Protein AF-A0A9J7JH78-F1 (afdb_monomer_lite)

Radius of gyration: 33.37 Å; chains: 1; bounding box: 90×104×46 Å

Foldseek 3Di:
DYDDDDDDDDDDDDDDDDDDDDDDDDDDDDPVNVVVVVVVVVVVVVVVVVVVVVVVLVVVLLQPLFDPAQLSSLVSCVVSVLADDPLLSVLSSLQGQVLQAVPSSRGQAWGDPDPPDTDGGPSVLRNVCVVCLVLLDALFEEEEEQCQSVRSQSSSLSSNPLNYAYEYEHQDVVSLVNNLSSCCVSPVCCVVSRRYHYDHDDPPPDPPVVVVVVCVLVPPDDDDDDDDDDDDDPPVVVVVVPPVPRSYYYDYDD

InterPro domains:
  IPR000682 Protein-L-isoaspartate(D-aspartate) O-methyltransferase [PTHR11579] (62-200)
  IPR029063 S-adenosyl-L-methionine-dependent methyltransferase superfamily [G3DSA:3.40.50.150] (56-210)
  IPR029063 S-adenosyl-L-methionine-dependent methyltransferase superfamily [SSF53335] (61-197)

pLDDT: mean 72.26, std 25.44, range [26.47, 98.62]

Structure (mmCIF, N/CA/C/O backbone):
data_AF-A0A9J7JH78-F1
#
_entry.id   AF-A0A9J7JH78-F1
#
loop_
_atom_site.group_PDB
_atom_site.id
_atom_site.type_symbol
_atom_site.label_atom_id
_atom_site.label_alt_id
_atom_site.label_comp_id
_atom_site.label_asym_id
_atom_site.label_entity_id
_atom_site.label_seq_id
_atom_site.pdbx_PDB_ins_code
_atom_site.Cartn_x
_atom_site.Cartn_y
_atom_site.Cartn_z
_atom_site.occupancy
_atom_site.B_iso_or_equiv
_atom_site.auth_seq_id
_atom_site.auth_comp_id
_atom_site.auth_asym_id
_atom_site.auth_atom_id
_atom_site.pdbx_PDB_model_num
ATOM 1 N N . MET A 1 1 ? 66.363 -88.250 14.813 1.00 31.06 1 MET A N 1
ATOM 2 C CA . MET A 1 1 ? 66.761 -89.410 13.980 1.00 31.06 1 MET A CA 1
ATOM 3 C C . MET A 1 1 ? 65.692 -89.586 12.901 1.00 31.06 1 MET A C 1
ATOM 5 O O . MET A 1 1 ? 64.533 -89.455 13.264 1.00 31.06 1 MET A O 1
ATOM 9 N N . PRO A 1 2 ? 66.023 -89.869 11.630 1.00 48.25 2 PRO A N 1
ATOM 10 C CA . PRO A 1 2 ? 66.745 -88.972 10.716 1.00 48.25 2 PRO A CA 1
ATOM 11 C C . PRO A 1 2 ? 66.158 -88.933 9.277 1.00 48.25 2 PRO A C 1
ATOM 13 O O . PRO A 1 2 ? 65.388 -89.800 8.889 1.00 48.25 2 PRO A O 1
ATOM 16 N N . GLY A 1 3 ? 66.666 -87.988 8.470 1.00 35.19 3 GLY A N 1
ATOM 17 C CA . GLY A 1 3 ? 66.932 -88.159 7.027 1.00 35.19 3 GLY A CA 1
ATOM 18 C C . GLY A 1 3 ? 65.815 -87.789 6.037 1.00 35.19 3 GLY A C 1
ATOM 19 O O . GLY A 1 3 ? 64.645 -87.937 6.336 1.00 35.19 3 GLY A O 1
ATOM 20 N N . ALA A 1 4 ? 66.087 -87.342 4.809 1.00 44.69 4 ALA A N 1
ATOM 21 C CA . ALA A 1 4 ? 67.318 -86.950 4.116 1.00 44.69 4 ALA A CA 1
ATOM 22 C C . ALA A 1 4 ? 66.942 -86.404 2.714 1.00 44.69 4 ALA A C 1
ATOM 24 O O . ALA A 1 4 ? 66.030 -86.963 2.121 1.00 44.69 4 ALA A O 1
ATOM 25 N N . ARG A 1 5 ? 67.740 -85.443 2.189 1.00 41.12 5 ARG A N 1
ATOM 26 C CA . ARG A 1 5 ? 68.123 -85.186 0.761 1.00 41.12 5 ARG A CA 1
ATOM 27 C C . ARG A 1 5 ? 66.988 -84.929 -0.266 1.00 41.12 5 ARG A C 1
ATOM 29 O O . ARG A 1 5 ? 65.893 -85.425 -0.118 1.00 41.12 5 ARG A O 1
ATOM 36 N N . SER A 1 6 ? 67.115 -84.183 -1.367 1.00 42.62 6 SER A N 1
ATOM 37 C CA . SER A 1 6 ? 68.180 -83.589 -2.210 1.00 42.62 6 SER A CA 1
ATOM 38 C C . SER A 1 6 ? 67.534 -82.389 -2.962 1.00 42.62 6 SER A C 1
ATOM 40 O O . SER A 1 6 ? 66.315 -82.287 -2.921 1.00 42.62 6 SER A O 1
ATOM 42 N N . GLY A 1 7 ? 68.158 -81.440 -3.665 1.00 36.72 7 GLY A N 1
ATOM 43 C CA . GLY A 1 7 ? 69.453 -81.300 -4.333 1.00 36.72 7 GLY A CA 1
ATOM 44 C C . GLY A 1 7 ? 69.252 -80.371 -5.560 1.00 36.72 7 GLY A C 1
ATOM 45 O O . GLY A 1 7 ? 68.164 -80.369 -6.128 1.00 36.72 7 GLY A O 1
ATOM 46 N N . GLY A 1 8 ? 70.280 -79.601 -5.956 1.00 35.97 8 GLY A N 1
ATOM 47 C CA . GLY A 1 8 ? 70.349 -78.807 -7.208 1.00 35.97 8 GLY A CA 1
ATOM 48 C C . GLY A 1 8 ? 70.250 -77.281 -7.000 1.00 35.97 8 GLY A C 1
ATOM 49 O O . GLY A 1 8 ? 69.154 -76.813 -6.735 1.00 35.97 8 GLY A O 1
ATOM 50 N N . SER A 1 9 ? 71.284 -76.416 -6.949 1.00 36.25 9 SER A N 1
ATOM 51 C CA . SER A 1 9 ? 72.399 -76.070 -7.876 1.00 36.25 9 SER A CA 1
ATOM 52 C C . SER A 1 9 ? 71.941 -75.817 -9.323 1.00 36.25 9 SER A C 1
ATOM 54 O O . SER A 1 9 ? 71.409 -76.737 -9.924 1.00 36.25 9 SER A O 1
ATOM 56 N N . GLY A 1 10 ? 72.127 -74.661 -9.975 1.00 37.06 10 GLY A N 1
ATOM 57 C CA . GLY A 1 10 ? 72.889 -73.443 -9.676 1.00 37.06 10 GLY A CA 1
ATOM 58 C C . GLY A 1 10 ? 72.754 -72.399 -10.811 1.00 37.06 10 GLY A C 1
ATOM 59 O O . GLY A 1 10 ? 71.842 -72.499 -11.627 1.00 37.06 10 GLY A O 1
ATOM 60 N N . SER A 1 11 ? 73.723 -71.471 -10.874 1.00 40.38 11 SER A N 1
ATOM 61 C CA . SER A 1 11 ? 73.917 -70.328 -11.804 1.00 40.38 11 SER A CA 1
ATOM 62 C C . SER A 1 11 ? 73.010 -69.110 -11.563 1.00 40.38 11 SER A C 1
ATOM 64 O O . SER A 1 11 ? 71.802 -69.250 -11.474 1.00 40.38 11 SER A O 1
ATOM 66 N N . GLY A 1 12 ? 73.482 -67.872 -11.432 1.00 35.41 12 GLY A N 1
ATOM 67 C CA . GLY A 1 12 ? 74.816 -67.271 -11.415 1.00 35.41 12 GLY A CA 1
ATOM 68 C C . GLY A 1 12 ? 74.643 -65.765 -11.680 1.00 35.41 12 GLY A C 1
ATOM 69 O O . GLY A 1 12 ? 73.780 -65.433 -12.484 1.00 35.41 12 GLY A O 1
ATOM 70 N N . SER A 1 13 ? 75.465 -64.919 -11.028 1.00 40.22 13 SER A N 1
ATOM 71 C CA . SER A 1 13 ? 75.869 -63.534 -11.410 1.00 40.22 13 SER A CA 1
ATOM 72 C C . SER A 1 13 ? 74.768 -62.482 -11.669 1.00 40.22 13 SER A C 1
ATOM 74 O O . SER A 1 13 ? 73.809 -62.732 -12.376 1.00 40.22 13 SER A O 1
ATOM 76 N N . ASP A 1 14 ? 74.820 -61.221 -11.253 1.00 36.97 14 ASP A N 1
ATOM 77 C CA . ASP A 1 14 ? 75.805 -60.367 -10.597 1.00 36.97 14 ASP A CA 1
ATOM 78 C C . ASP A 1 14 ? 75.067 -59.061 -10.236 1.00 36.97 14 ASP A C 1
ATOM 80 O O . ASP A 1 14 ? 74.112 -58.675 -10.910 1.00 36.97 14 ASP A O 1
ATOM 84 N N . GLY A 1 15 ? 75.582 -58.327 -9.249 1.00 37.12 15 GLY A N 1
ATOM 85 C CA . GLY A 1 15 ? 75.693 -56.874 -9.404 1.00 37.12 15 GLY A CA 1
ATOM 86 C C . GLY A 1 15 ? 74.651 -55.968 -8.740 1.00 37.12 15 GLY A C 1
ATOM 87 O O . GLY A 1 15 ? 73.601 -55.679 -9.297 1.00 37.12 15 GLY A O 1
ATOM 88 N N . SER A 1 16 ? 75.103 -55.353 -7.643 1.00 37.50 16 SER A N 1
ATOM 89 C CA . SER A 1 16 ? 75.056 -53.893 -7.421 1.00 37.50 16 SER A CA 1
ATOM 90 C C . SER A 1 16 ? 73.699 -53.277 -7.040 1.00 37.50 16 SER A C 1
ATOM 92 O O . SER A 1 16 ? 72.833 -53.043 -7.867 1.00 37.50 16 SER A O 1
ATOM 94 N N . ASN A 1 17 ? 73.430 -53.074 -5.752 1.00 37.88 17 ASN A N 1
ATOM 95 C CA . ASN A 1 17 ? 73.817 -51.914 -4.931 1.00 37.88 17 ASN A CA 1
ATOM 96 C C . ASN A 1 17 ? 72.832 -50.724 -5.000 1.00 37.88 17 ASN A C 1
ATOM 98 O O . ASN A 1 17 ? 72.697 -50.043 -6.007 1.00 37.88 17 ASN A O 1
ATOM 102 N N . SER A 1 18 ? 72.220 -50.486 -3.835 1.00 42.75 18 SER A N 1
ATOM 103 C CA . SER A 1 18 ? 71.788 -49.212 -3.245 1.00 42.75 18 SER A CA 1
ATOM 104 C C . SER A 1 18 ? 70.996 -48.197 -4.079 1.00 42.75 18 SER A C 1
ATOM 106 O O . SER A 1 18 ? 71.550 -47.429 -4.859 1.00 42.75 18 SER A O 1
ATOM 108 N N . GLY A 1 19 ? 69.728 -48.031 -3.702 1.00 34.81 19 GLY A N 1
ATOM 109 C CA . GLY A 1 19 ? 68.950 -46.827 -3.976 1.00 34.81 19 GLY A CA 1
ATOM 110 C C . GLY A 1 19 ? 67.786 -46.699 -2.999 1.00 34.81 19 GLY A C 1
ATOM 111 O O . GLY A 1 19 ? 66.680 -47.140 -3.282 1.00 34.81 19 GLY A O 1
ATOM 112 N N . ARG A 1 20 ? 68.037 -46.115 -1.822 1.00 45.50 20 ARG A N 1
ATOM 113 C CA . ARG A 1 20 ? 66.979 -45.566 -0.960 1.00 45.50 20 ARG A CA 1
ATOM 114 C C . ARG A 1 20 ? 66.302 -44.410 -1.704 1.00 45.50 20 ARG A C 1
ATOM 116 O O . ARG A 1 20 ? 66.996 -43.471 -2.083 1.00 45.50 20 ARG A O 1
ATOM 123 N N . SER A 1 21 ? 64.974 -44.405 -1.794 1.00 38.41 21 SER A N 1
ATOM 124 C CA . SER A 1 21 ? 64.193 -43.164 -1.697 1.00 38.41 21 SER A CA 1
ATOM 125 C C . SER A 1 21 ? 62.735 -43.436 -1.340 1.00 38.41 21 SER A C 1
ATOM 127 O O . SER A 1 21 ? 61.986 -44.072 -2.068 1.00 38.41 21 SER A O 1
ATOM 129 N N . SER A 1 22 ? 62.421 -42.977 -0.136 1.00 43.06 22 SER A N 1
ATOM 130 C CA . SER A 1 22 ? 61.191 -42.386 0.378 1.00 43.06 22 SER A CA 1
ATOM 131 C C . SER A 1 22 ? 60.089 -41.996 -0.622 1.00 43.06 22 SER A C 1
ATOM 133 O O . SER A 1 22 ? 60.373 -41.325 -1.604 1.00 43.06 22 SER A O 1
ATOM 135 N N . GLY A 1 23 ? 58.838 -42.265 -0.216 1.00 46.22 23 GLY A N 1
ATOM 136 C CA . GLY A 1 23 ? 57.665 -41.397 -0.425 1.00 46.22 23 GLY A CA 1
ATOM 137 C C . GLY A 1 23 ? 56.930 -41.498 -1.765 1.00 46.22 23 GLY A C 1
ATOM 138 O O . GLY A 1 23 ? 57.459 -41.088 -2.784 1.00 46.22 23 GLY A O 1
ATOM 139 N N . ASP A 1 24 ? 55.685 -41.993 -1.754 1.00 38.72 24 ASP A N 1
ATOM 140 C CA . ASP A 1 24 ? 54.509 -41.136 -2.003 1.00 38.72 24 ASP A CA 1
ATOM 141 C C . ASP A 1 24 ? 53.196 -41.934 -2.036 1.00 38.72 24 ASP A C 1
ATOM 143 O O . ASP A 1 24 ? 52.950 -42.787 -2.889 1.00 38.72 24 ASP A O 1
ATOM 147 N N . THR A 1 25 ? 52.295 -41.596 -1.115 1.00 53.78 25 THR A N 1
ATOM 148 C CA . THR A 1 25 ? 50.856 -41.828 -1.254 1.00 53.78 25 THR A CA 1
ATOM 149 C C . THR A 1 25 ? 50.306 -40.823 -2.265 1.00 53.78 25 THR A C 1
ATOM 151 O O . THR A 1 25 ? 50.032 -39.682 -1.902 1.00 53.78 25 THR A O 1
ATOM 154 N N . SER A 1 26 ? 50.134 -41.224 -3.524 1.00 46.19 26 SER A N 1
ATOM 155 C CA . SER A 1 26 ? 49.465 -40.396 -4.536 1.00 46.19 26 SER A CA 1
ATOM 156 C C . SER A 1 26 ? 48.097 -40.982 -4.879 1.00 46.19 26 SER A C 1
ATOM 158 O O . SER A 1 26 ? 47.989 -41.999 -5.560 1.00 46.19 26 SER A O 1
ATOM 160 N N . GLY A 1 27 ? 47.039 -40.337 -4.380 1.00 56.56 27 GLY A N 1
ATOM 161 C CA . GLY A 1 27 ? 45.662 -40.593 -4.793 1.00 56.56 27 GLY A CA 1
ATOM 162 C C . GLY A 1 27 ? 45.480 -40.220 -6.263 1.00 56.56 27 GLY A C 1
ATOM 163 O O . GLY A 1 27 ? 45.427 -39.041 -6.607 1.00 56.56 27 GLY A O 1
ATOM 164 N N . ALA A 1 28 ? 45.417 -41.223 -7.136 1.00 55.44 28 ALA A N 1
ATOM 165 C CA . ALA A 1 28 ? 45.177 -41.020 -8.556 1.00 55.44 28 ALA A CA 1
ATOM 166 C C . ALA A 1 28 ? 43.698 -40.670 -8.781 1.00 55.44 28 ALA A C 1
ATOM 168 O O . ALA A 1 28 ? 42.832 -41.542 -8.741 1.00 55.44 28 ALA A O 1
ATOM 169 N N . VAL A 1 29 ? 43.416 -39.387 -9.007 1.00 64.94 29 VAL A N 1
ATOM 170 C CA . VAL A 1 29 ? 42.099 -38.915 -9.453 1.00 64.94 29 VAL A CA 1
ATOM 171 C C . VAL A 1 29 ? 41.820 -39.514 -10.830 1.00 64.94 29 VAL A C 1
ATOM 173 O O . VAL A 1 29 ? 42.622 -39.372 -11.756 1.00 64.94 29 VAL A O 1
ATOM 176 N N . THR A 1 30 ? 40.693 -40.203 -10.978 1.00 80.50 30 THR A N 1
ATOM 177 C CA . THR A 1 30 ? 40.326 -40.825 -12.252 1.00 80.50 30 THR A CA 1
ATOM 178 C C . THR A 1 30 ? 39.841 -39.767 -13.244 1.00 80.50 30 THR A C 1
ATOM 180 O O . THR A 1 30 ? 39.170 -38.798 -12.888 1.00 80.50 30 THR A O 1
ATOM 183 N N . VAL A 1 31 ? 40.138 -39.960 -14.532 1.00 78.56 31 VAL A N 1
ATOM 184 C CA . VAL A 1 31 ? 39.697 -39.056 -15.616 1.00 78.56 31 VAL A CA 1
ATOM 185 C C . VAL A 1 31 ? 38.174 -38.847 -15.581 1.00 78.56 31 VAL A C 1
ATOM 187 O O . VAL A 1 31 ? 37.682 -37.743 -15.805 1.00 78.56 31 VAL A O 1
ATOM 190 N N . TRP A 1 32 ? 37.421 -39.884 -15.209 1.00 73.50 32 TRP A N 1
ATOM 191 C CA . TRP A 1 32 ? 35.967 -39.827 -15.060 1.00 73.50 32 TRP A CA 1
ATOM 192 C C . TRP A 1 32 ? 35.491 -38.920 -13.919 1.00 73.50 32 TRP A C 1
ATOM 194 O O . TRP A 1 32 ? 34.477 -38.235 -14.077 1.00 73.50 32 TRP A O 1
ATOM 204 N N . GLU A 1 33 ? 36.218 -38.851 -12.803 1.00 80.69 33 GLU A N 1
ATOM 205 C CA . GLU A 1 33 ? 35.912 -37.914 -11.716 1.00 80.69 33 GLU A CA 1
ATOM 206 C C . GLU A 1 33 ? 36.098 -36.465 -12.171 1.00 80.69 33 GLU A C 1
ATOM 208 O O . GLU A 1 33 ? 35.236 -35.629 -11.899 1.00 80.69 33 GLU A O 1
ATOM 213 N N . VAL A 1 34 ? 37.155 -36.181 -12.941 1.00 76.56 34 VAL A N 1
ATOM 214 C CA . VAL A 1 34 ? 37.418 -34.842 -13.496 1.00 76.56 34 VAL A CA 1
ATOM 215 C C . VAL A 1 34 ? 36.333 -34.432 -14.496 1.00 76.56 34 VAL A C 1
ATOM 217 O O . VAL A 1 34 ? 35.802 -33.325 -14.409 1.00 76.56 34 VAL A O 1
ATOM 220 N N . VAL A 1 35 ? 35.941 -35.327 -15.408 1.00 75.69 35 VAL A N 1
ATOM 221 C CA . VAL A 1 35 ? 34.874 -35.065 -16.394 1.00 75.69 35 VAL A CA 1
ATOM 222 C C . VAL A 1 35 ? 33.526 -34.818 -15.705 1.00 75.69 35 VAL A C 1
ATOM 224 O O . VAL A 1 35 ? 32.805 -33.888 -16.069 1.00 75.69 35 VAL A O 1
ATOM 227 N N . SER A 1 36 ? 33.204 -35.596 -14.667 1.00 76.94 36 SER A N 1
ATOM 228 C CA . SER A 1 36 ? 31.986 -35.414 -13.866 1.00 76.94 36 SER A CA 1
ATOM 229 C C . SER A 1 36 ? 31.976 -34.071 -13.125 1.00 76.94 36 SER A C 1
ATOM 231 O O . SER A 1 36 ? 30.960 -33.372 -13.116 1.00 76.94 36 SER A O 1
ATOM 233 N N . LEU A 1 37 ? 33.115 -33.667 -12.550 1.00 78.38 37 LEU A N 1
ATOM 234 C CA . LEU A 1 37 ? 33.279 -32.374 -11.878 1.00 78.38 37 LEU A CA 1
ATOM 235 C C . LEU A 1 37 ? 33.104 -31.196 -12.842 1.00 78.38 37 LEU A C 1
ATOM 237 O O . LEU A 1 37 ? 32.366 -30.261 -12.531 1.00 78.38 37 LEU A O 1
ATOM 241 N N . LEU A 1 38 ? 33.718 -31.260 -14.027 1.00 74.31 38 LEU A N 1
ATOM 242 C CA . LEU A 1 38 ? 33.591 -30.222 -15.054 1.00 74.31 38 LEU A CA 1
ATOM 243 C C . LEU A 1 38 ? 32.158 -30.119 -15.593 1.00 74.31 38 LEU A C 1
ATOM 245 O O . LEU A 1 38 ? 31.648 -29.010 -15.753 1.00 74.31 38 LEU A O 1
ATOM 249 N N . GLY A 1 39 ? 31.477 -31.250 -15.805 1.00 74.50 39 GLY A N 1
ATOM 250 C CA . GLY A 1 39 ? 30.072 -31.277 -16.224 1.00 74.50 39 GLY A CA 1
ATOM 251 C C . GLY A 1 39 ? 29.128 -30.654 -15.189 1.00 74.50 39 GLY A C 1
ATOM 252 O O . GLY A 1 39 ? 28.295 -29.814 -15.534 1.00 74.50 39 GLY A O 1
ATOM 253 N N . LYS A 1 40 ? 29.297 -30.995 -13.903 1.00 76.75 40 LYS A N 1
ATOM 254 C CA . LYS A 1 40 ? 28.534 -30.390 -12.795 1.00 76.75 40 LYS A CA 1
ATOM 255 C C . LYS A 1 40 ? 28.815 -28.893 -12.660 1.00 76.75 40 LYS A C 1
ATOM 257 O O . LYS A 1 40 ? 27.884 -28.115 -12.455 1.00 76.75 40 LYS A O 1
ATOM 262 N N . LEU A 1 41 ? 30.073 -28.475 -12.811 1.00 79.19 41 LEU A N 1
ATOM 263 C CA . LEU A 1 41 ? 30.464 -27.068 -12.754 1.00 79.19 41 LEU A CA 1
ATOM 264 C C . LEU A 1 41 ? 29.836 -26.263 -13.902 1.00 79.19 41 LEU A C 1
ATOM 266 O O . LEU A 1 41 ? 29.220 -25.230 -13.651 1.00 79.19 41 LEU A O 1
ATOM 270 N N . LEU A 1 42 ? 29.909 -26.760 -15.142 1.00 76.00 42 LEU A N 1
ATOM 271 C CA . LEU A 1 42 ? 29.288 -26.128 -16.313 1.00 76.00 42 LEU A CA 1
ATOM 272 C C . LEU A 1 42 ? 27.764 -26.023 -16.173 1.00 76.00 42 LEU A C 1
ATOM 274 O O . LEU A 1 42 ? 27.202 -24.959 -16.431 1.00 76.00 42 LEU A O 1
ATOM 278 N N . GLY A 1 43 ? 27.101 -27.087 -15.707 1.00 78.50 43 GLY A N 1
ATOM 279 C CA . GLY A 1 43 ? 25.659 -27.079 -15.446 1.00 78.50 43 GLY A CA 1
ATOM 280 C C . GLY A 1 43 ? 25.256 -26.068 -14.369 1.00 78.50 43 GLY A C 1
ATOM 281 O O . GLY A 1 43 ? 24.299 -25.316 -14.551 1.00 78.50 43 GLY A O 1
ATOM 282 N N . THR A 1 44 ? 26.029 -25.977 -13.283 1.00 77.62 44 THR A N 1
ATOM 283 C CA . THR A 1 44 ? 25.784 -25.017 -12.193 1.00 77.62 44 THR A CA 1
ATOM 284 C C . THR A 1 44 ? 25.997 -23.575 -12.658 1.00 77.62 44 THR A C 1
ATOM 286 O O . THR A 1 44 ? 25.190 -22.702 -12.347 1.00 77.62 44 THR A O 1
ATOM 289 N N . VAL A 1 45 ? 27.040 -23.310 -13.452 1.00 81.12 45 VAL A N 1
ATOM 290 C CA . VAL A 1 45 ? 27.308 -21.979 -14.025 1.00 81.12 45 VAL A CA 1
ATOM 291 C C . VAL A 1 45 ? 26.216 -21.572 -15.016 1.00 81.12 45 VAL A C 1
ATOM 293 O O . VAL A 1 45 ? 25.780 -20.421 -14.995 1.00 81.12 45 VAL A O 1
ATOM 296 N N . ALA A 1 46 ? 25.738 -22.496 -15.853 1.00 80.88 46 ALA A N 1
ATOM 297 C CA . ALA A 1 46 ? 24.632 -22.241 -16.772 1.00 80.88 46 ALA A CA 1
ATOM 298 C C . ALA A 1 46 ? 23.328 -21.936 -16.016 1.00 80.88 46 ALA A C 1
ATOM 300 O O . ALA A 1 46 ? 22.677 -20.933 -16.305 1.00 80.88 46 ALA A O 1
ATOM 301 N N . ALA A 1 47 ? 22.988 -22.731 -14.997 1.00 78.44 47 ALA A N 1
ATOM 302 C CA . ALA A 1 47 ? 21.826 -22.483 -14.145 1.00 78.44 47 ALA A CA 1
ATOM 303 C C . ALA A 1 47 ? 21.933 -21.135 -13.415 1.00 78.44 47 ALA A C 1
ATOM 305 O O . ALA A 1 47 ? 20.989 -20.348 -13.434 1.00 78.44 47 ALA A O 1
ATOM 306 N N . LEU A 1 48 ? 23.100 -20.813 -12.849 1.00 83.81 48 LEU A N 1
ATOM 307 C CA . LEU A 1 48 ? 23.346 -19.529 -12.195 1.00 83.81 48 LEU A CA 1
ATOM 308 C C . LEU A 1 48 ? 23.223 -18.359 -13.179 1.00 83.81 48 LEU A C 1
ATOM 310 O O . LEU A 1 48 ? 22.619 -17.348 -12.844 1.00 83.81 48 LEU A O 1
ATOM 314 N N . LYS A 1 49 ? 23.739 -18.487 -14.406 1.00 76.31 49 LYS A N 1
ATOM 315 C CA . LYS A 1 49 ? 23.581 -17.477 -15.467 1.00 76.31 49 LYS A CA 1
ATOM 316 C C . LYS A 1 49 ? 22.116 -17.264 -15.840 1.00 76.31 49 LYS A C 1
ATOM 318 O O . LYS A 1 49 ? 21.719 -16.115 -16.010 1.00 76.31 49 LYS A O 1
ATOM 323 N N . VAL A 1 50 ? 21.321 -18.331 -15.936 1.00 76.12 50 VAL A N 1
ATOM 324 C CA . VAL A 1 50 ? 19.877 -18.247 -16.206 1.00 76.12 50 VAL A CA 1
ATOM 325 C C . VAL A 1 50 ? 19.148 -17.583 -15.041 1.00 76.12 50 VAL A C 1
ATOM 327 O O . VAL A 1 50 ? 18.389 -16.650 -15.267 1.00 76.12 50 VAL A O 1
ATOM 330 N N . VAL A 1 51 ? 19.426 -17.980 -13.797 1.00 75.81 51 VAL A N 1
ATOM 331 C CA . VAL A 1 51 ? 18.840 -17.354 -12.601 1.00 75.81 51 VAL A CA 1
ATOM 332 C C . VAL A 1 51 ? 19.222 -15.877 -12.516 1.00 75.81 51 VAL A C 1
ATOM 334 O O . VAL A 1 51 ? 18.355 -15.037 -12.313 1.00 75.81 51 VAL A O 1
ATOM 337 N N . LEU A 1 52 ? 20.491 -15.530 -12.740 1.00 72.75 52 LEU A N 1
ATOM 338 C CA . LEU A 1 52 ? 20.948 -14.141 -12.760 1.00 72.75 52 LEU A CA 1
ATOM 339 C C . LEU A 1 52 ? 20.313 -13.348 -13.902 1.00 72.75 52 LEU A C 1
ATOM 341 O O . LEU A 1 52 ? 19.969 -12.191 -13.698 1.00 72.75 52 LEU A O 1
ATOM 345 N N . TYR A 1 53 ? 20.139 -13.942 -15.084 1.00 69.31 53 TYR A N 1
ATOM 346 C CA . TYR A 1 53 ? 19.446 -13.309 -16.205 1.00 69.31 53 TYR A CA 1
ATOM 347 C C . TYR A 1 53 ? 17.968 -13.070 -15.883 1.00 69.31 53 TYR A C 1
ATOM 349 O O . TYR A 1 53 ? 17.491 -11.957 -16.070 1.00 69.31 53 TYR A O 1
ATOM 357 N N . LEU A 1 54 ? 17.272 -14.063 -15.325 1.00 62.03 54 LEU A N 1
ATOM 358 C CA . LEU A 1 54 ? 15.882 -13.940 -14.887 1.00 62.03 54 LEU A CA 1
ATOM 359 C C . LEU A 1 54 ? 15.736 -12.884 -13.791 1.00 62.03 54 LEU A C 1
ATOM 361 O O . LEU A 1 54 ? 14.888 -12.009 -13.914 1.00 62.03 54 LEU A O 1
ATOM 365 N N . LEU A 1 55 ? 16.613 -12.882 -12.783 1.00 60.62 55 LEU A N 1
ATOM 366 C CA . LEU A 1 55 ? 16.664 -11.825 -11.772 1.00 60.62 55 LEU A CA 1
ATOM 367 C C . LEU A 1 55 ? 16.870 -10.459 -12.432 1.00 60.62 55 LEU A C 1
ATOM 369 O O . LEU A 1 55 ? 16.138 -9.522 -12.137 1.00 60.62 55 LEU A O 1
ATOM 373 N N . ARG A 1 56 ? 17.806 -10.340 -13.378 1.00 58.97 56 ARG A N 1
ATOM 374 C CA . ARG A 1 56 ? 18.075 -9.077 -14.077 1.00 58.97 56 ARG A CA 1
ATOM 375 C C . ARG A 1 56 ? 16.884 -8.600 -14.908 1.00 58.97 56 ARG A C 1
ATOM 377 O O . ARG A 1 56 ? 16.620 -7.403 -14.923 1.00 58.97 56 ARG A O 1
ATOM 384 N N . VAL A 1 57 ? 16.168 -9.506 -15.574 1.00 56.69 57 VAL A N 1
ATOM 385 C CA . VAL A 1 57 ? 14.943 -9.195 -16.327 1.00 56.69 57 VAL A CA 1
ATOM 386 C C . VAL A 1 57 ? 13.832 -8.758 -15.370 1.00 56.69 57 VAL A C 1
ATOM 388 O O . VAL A 1 57 ? 13.230 -7.712 -15.593 1.00 56.69 57 VAL A O 1
ATOM 391 N N . CYS A 1 58 ? 13.622 -9.471 -14.261 1.00 54.53 58 CYS A N 1
ATOM 392 C CA . CYS A 1 58 ? 12.650 -9.095 -13.232 1.00 54.53 58 CYS A CA 1
ATOM 393 C C . CYS A 1 58 ? 12.954 -7.716 -12.619 1.00 54.53 58 CYS A C 1
ATOM 395 O O . CYS A 1 58 ? 12.048 -6.898 -12.473 1.00 54.53 58 CYS A O 1
ATOM 397 N N . PHE A 1 59 ? 14.225 -7.421 -12.323 1.00 53.72 59 PHE A N 1
ATOM 398 C CA . PHE A 1 59 ? 14.650 -6.120 -11.795 1.00 53.72 59 PHE A CA 1
ATOM 399 C C . PHE A 1 59 ? 14.569 -4.994 -12.838 1.00 53.72 59 PHE A C 1
ATOM 401 O O . PHE A 1 59 ? 14.224 -3.869 -12.492 1.00 53.72 59 PHE A O 1
ATOM 408 N N . ALA A 1 60 ? 14.850 -5.268 -14.115 1.00 52.16 60 ALA A N 1
ATOM 409 C CA . ALA A 1 60 ? 14.784 -4.254 -15.170 1.00 52.16 60 ALA A CA 1
ATOM 410 C C . ALA A 1 60 ? 13.343 -3.848 -15.523 1.00 52.16 60 ALA A C 1
ATOM 412 O O . ALA A 1 60 ? 13.095 -2.689 -15.861 1.00 52.16 60 ALA A O 1
ATOM 413 N N . MET A 1 61 ? 12.388 -4.780 -15.443 1.00 51.88 61 MET A N 1
ATOM 414 C CA . MET A 1 61 ? 10.973 -4.499 -15.720 1.00 51.88 61 MET A CA 1
ATOM 415 C C . MET A 1 61 ? 10.324 -3.654 -14.614 1.00 51.88 61 MET A C 1
ATOM 417 O O . MET A 1 61 ? 9.476 -2.812 -14.901 1.00 51.88 61 MET A O 1
ATOM 421 N N . ALA A 1 62 ? 10.795 -3.803 -13.375 1.00 53.66 62 ALA A N 1
ATOM 422 C CA . ALA A 1 62 ? 10.300 -3.114 -12.186 1.00 53.66 62 ALA A CA 1
ATOM 423 C C . ALA A 1 62 ? 10.620 -1.602 -12.118 1.00 53.66 62 ALA A C 1
ATOM 425 O O . ALA A 1 62 ? 10.186 -0.927 -11.198 1.00 53.66 62 ALA A O 1
ATOM 426 N N . TRP A 1 63 ? 11.383 -1.043 -13.064 1.00 58.81 63 TRP A N 1
ATOM 427 C CA . TRP A 1 63 ? 11.618 0.411 -13.161 1.00 58.81 63 TRP A CA 1
ATOM 428 C C . TRP A 1 63 ? 10.917 1.071 -14.353 1.00 58.81 63 TRP A C 1
ATOM 430 O O . TRP A 1 63 ? 10.997 2.286 -14.522 1.00 58.81 63 TRP A O 1
ATOM 440 N N . LYS A 1 64 ? 10.201 0.295 -15.177 1.00 65.88 64 LYS A N 1
ATOM 441 C CA . LYS A 1 64 ? 9.479 0.799 -16.358 1.00 65.88 64 LYS A CA 1
ATOM 442 C C . LYS A 1 64 ? 7.964 0.877 -16.183 1.00 65.88 64 LYS A C 1
ATOM 444 O O . LYS A 1 64 ? 7.289 1.273 -17.128 1.00 65.88 64 LYS A O 1
ATOM 449 N N . SER A 1 65 ? 7.420 0.535 -15.016 1.00 82.56 65 SER A N 1
ATOM 450 C CA . SER A 1 65 ? 5.962 0.503 -14.817 1.00 82.56 65 SER A CA 1
ATOM 451 C C . SER A 1 65 ? 5.357 1.839 -14.377 1.00 82.56 65 SER A C 1
ATOM 453 O O . SER A 1 65 ? 4.176 1.873 -14.056 1.00 82.56 65 SER A O 1
ATOM 455 N N . GLY A 1 66 ? 6.131 2.931 -14.343 1.00 87.75 66 GLY A N 1
ATOM 456 C CA . GLY A 1 66 ? 5.609 4.253 -13.984 1.00 87.75 66 GLY A CA 1
ATOM 457 C C . GLY A 1 66 ? 4.458 4.713 -14.892 1.00 87.75 66 GLY A C 1
ATOM 458 O O . GLY A 1 66 ? 4.286 4.193 -15.994 1.00 87.75 66 GLY A O 1
ATOM 459 N N . GLY A 1 67 ? 3.681 5.696 -14.438 1.00 91.94 67 GLY A N 1
ATOM 460 C CA . GLY A 1 67 ? 2.572 6.277 -15.205 1.00 91.94 67 GLY A CA 1
ATOM 461 C C . GLY A 1 67 ? 2.365 7.764 -14.915 1.00 91.94 67 GLY A C 1
ATOM 462 O O . GLY A 1 67 ? 2.911 8.298 -13.952 1.00 91.94 67 GLY A O 1
ATOM 463 N N . ALA A 1 68 ? 1.571 8.445 -15.742 1.00 93.56 68 ALA A N 1
ATOM 464 C CA . ALA A 1 68 ? 1.146 9.828 -15.521 1.00 93.56 68 ALA A CA 1
ATOM 465 C C . ALA A 1 68 ? 0.018 9.939 -14.477 1.00 93.56 68 ALA A C 1
ATOM 467 O O . ALA A 1 68 ? -0.224 11.015 -13.931 1.00 93.56 68 ALA A O 1
ATOM 468 N N . SER A 1 69 ? -0.660 8.829 -14.177 1.00 97.44 69 SER A N 1
ATOM 469 C CA . SER A 1 69 ? -1.710 8.725 -13.161 1.00 97.44 69 SER A CA 1
ATOM 470 C C . SER A 1 69 ? -1.551 7.459 -12.318 1.00 97.44 69 SER A C 1
ATOM 472 O O . SER A 1 69 ? -0.875 6.512 -12.731 1.00 97.44 69 SER A O 1
ATOM 474 N N . HIS A 1 70 ? -2.217 7.418 -11.158 1.00 97.75 70 HIS A N 1
ATOM 475 C CA . HIS A 1 70 ? -2.261 6.223 -10.308 1.00 97.75 70 HIS A CA 1
ATOM 476 C C . HIS A 1 70 ? -2.812 5.010 -11.066 1.00 97.75 70 HIS A C 1
ATOM 478 O O . HIS A 1 70 ? -2.207 3.942 -11.057 1.00 97.75 70 HIS A O 1
ATOM 484 N N . SER A 1 71 ? -3.909 5.196 -11.805 1.00 97.88 71 SER A N 1
ATOM 485 C CA . SER A 1 71 ? -4.512 4.140 -12.626 1.00 97.88 71 SER A CA 1
ATOM 486 C C . SER A 1 71 ? -3.522 3.581 -13.652 1.00 97.88 71 SER A C 1
ATOM 488 O O . SER A 1 71 ? -3.343 2.366 -13.732 1.00 97.88 71 SER A O 1
ATOM 490 N N . GLU A 1 72 ? -2.815 4.448 -14.381 1.00 97.69 72 GLU A N 1
ATOM 491 C CA . GLU A 1 72 ? -1.825 4.018 -15.373 1.00 97.69 72 GLU A CA 1
ATOM 492 C C . GLU A 1 72 ? -0.670 3.231 -14.737 1.00 97.69 72 GLU A C 1
ATOM 494 O O . GLU A 1 72 ? -0.301 2.178 -15.255 1.00 97.69 72 GLU A O 1
ATOM 499 N N . LEU A 1 73 ? -0.148 3.686 -13.591 1.00 97.44 73 LEU A N 1
ATOM 500 C CA . LEU A 1 73 ? 0.874 2.961 -12.828 1.00 97.44 73 LEU A CA 1
ATOM 501 C C . LEU A 1 73 ? 0.402 1.536 -12.487 1.00 97.44 73 LEU A C 1
ATOM 503 O O . LEU A 1 73 ? 1.105 0.564 -12.770 1.00 97.44 73 LEU A O 1
ATOM 507 N N . ILE A 1 74 ? -0.791 1.387 -11.905 1.00 98.19 74 ILE A N 1
ATOM 508 C CA . ILE A 1 74 ? -1.298 0.072 -11.485 1.00 98.19 74 ILE A CA 1
ATOM 509 C C . ILE A 1 74 ? -1.592 -0.832 -12.695 1.00 98.19 74 ILE A C 1
ATOM 511 O O . ILE A 1 74 ? -1.259 -2.022 -12.678 1.00 98.19 74 ILE A O 1
ATOM 515 N N . HIS A 1 75 ? -2.127 -0.282 -13.790 1.00 97.81 75 HIS A N 1
ATOM 516 C CA . HIS A 1 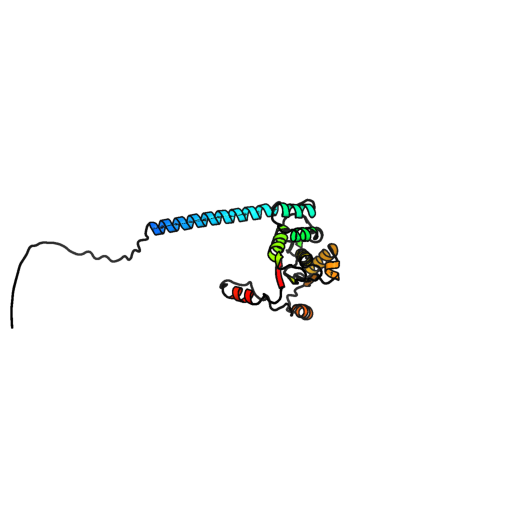75 ? -2.306 -1.025 -15.040 1.00 97.81 75 HIS A CA 1
ATOM 517 C C . HIS A 1 75 ? -0.976 -1.479 -15.651 1.00 97.81 75 HIS A C 1
ATOM 519 O O . HIS A 1 75 ? -0.884 -2.616 -16.119 1.00 97.81 75 HIS A O 1
ATOM 525 N N . ASN A 1 76 ? 0.062 -0.641 -15.617 1.00 96.81 76 ASN A N 1
ATOM 526 C CA . ASN A 1 76 ? 1.391 -0.999 -16.104 1.00 96.81 76 ASN A CA 1
ATOM 527 C C . ASN A 1 76 ? 2.018 -2.119 -15.262 1.00 96.81 76 ASN A C 1
ATOM 529 O O . ASN A 1 76 ? 2.562 -3.066 -15.831 1.00 96.81 76 ASN A O 1
ATOM 533 N N . LEU A 1 77 ? 1.878 -2.081 -13.931 1.00 95.94 77 LEU A N 1
ATOM 534 C CA . LEU A 1 77 ? 2.322 -3.169 -13.048 1.00 95.94 77 LEU A CA 1
ATOM 535 C C . LEU A 1 77 ? 1.634 -4.501 -13.386 1.00 95.94 77 LEU A C 1
ATOM 537 O O . LEU A 1 77 ? 2.294 -5.540 -13.456 1.00 95.94 77 LEU A O 1
ATOM 541 N N . ARG A 1 78 ? 0.320 -4.480 -13.646 1.00 96.44 78 ARG A N 1
ATOM 542 C CA . ARG A 1 78 ? -0.434 -5.672 -14.069 1.00 96.44 78 ARG A CA 1
ATOM 543 C C . ARG A 1 78 ? -0.001 -6.163 -15.450 1.00 96.44 78 ARG A C 1
ATOM 545 O O . ARG A 1 78 ? 0.258 -7.349 -15.628 1.00 96.44 78 ARG A O 1
ATOM 552 N N . LYS A 1 79 ? 0.136 -5.257 -16.421 1.00 95.69 79 LYS A N 1
ATOM 553 C CA . LYS A 1 79 ? 0.595 -5.572 -17.785 1.00 95.69 79 LYS A CA 1
ATOM 554 C C . LYS A 1 79 ? 1.990 -6.205 -17.792 1.00 95.69 79 LYS A C 1
ATOM 556 O O . LYS A 1 79 ? 2.248 -7.095 -18.595 1.00 95.69 79 LYS A O 1
ATOM 561 N N . ASN A 1 80 ? 2.863 -5.772 -16.885 1.00 92.25 80 ASN A N 1
ATOM 562 C CA . ASN A 1 80 ? 4.216 -6.303 -16.722 1.00 92.25 80 ASN A CA 1
ATOM 563 C C . ASN A 1 80 ? 4.270 -7.604 -15.893 1.00 92.25 80 ASN A C 1
ATOM 565 O O . ASN A 1 80 ? 5.361 -8.113 -15.644 1.00 92.25 80 ASN A O 1
ATOM 569 N N . GLY A 1 81 ? 3.126 -8.152 -15.464 1.00 92.38 81 GLY A N 1
ATOM 570 C CA . GLY A 1 81 ? 3.044 -9.412 -14.715 1.00 92.38 81 GLY A CA 1
ATOM 571 C C . GLY A 1 81 ? 3.513 -9.324 -13.260 1.00 92.38 81 GLY A C 1
ATOM 572 O O . GLY A 1 81 ? 3.767 -10.357 -12.638 1.00 92.38 81 GLY A O 1
ATOM 573 N N . ILE A 1 82 ? 3.648 -8.106 -12.722 1.00 92.00 82 ILE A N 1
ATOM 574 C CA . ILE A 1 82 ? 4.031 -7.870 -11.325 1.00 92.00 82 ILE A CA 1
ATOM 575 C C . ILE A 1 82 ? 2.821 -8.115 -10.421 1.00 92.00 82 ILE A C 1
ATOM 577 O O . ILE A 1 82 ? 2.923 -8.868 -9.456 1.00 92.00 82 ILE A O 1
ATOM 581 N N . ILE A 1 83 ? 1.674 -7.525 -10.773 1.00 96.56 83 ILE A N 1
ATOM 582 C CA . ILE A 1 83 ? 0.380 -7.841 -10.159 1.00 96.56 83 ILE A CA 1
ATOM 583 C C . ILE A 1 83 ? -0.258 -8.980 -10.952 1.00 96.56 83 ILE A C 1
ATOM 585 O O . ILE A 1 83 ? -0.375 -8.902 -12.177 1.00 96.56 83 ILE A O 1
ATOM 589 N N . LYS A 1 84 ? -0.664 -10.031 -10.247 1.00 94.19 84 LYS A N 1
ATOM 590 C CA . LYS A 1 84 ? -1.169 -11.291 -10.798 1.00 94.19 84 LYS A CA 1
ATOM 591 C C . LYS A 1 84 ? -2.626 -11.529 -10.430 1.00 94.19 84 LYS A C 1
ATOM 593 O O . LYS A 1 84 ? -3.369 -12.049 -11.258 1.00 94.19 84 LYS A O 1
ATOM 598 N N . THR A 1 85 ? -3.032 -11.162 -9.218 1.00 97.62 85 THR A N 1
ATOM 599 C CA . THR A 1 85 ? -4.382 -11.422 -8.709 1.00 97.62 85 THR A CA 1
ATOM 600 C C . THR A 1 85 ? -5.280 -10.191 -8.823 1.00 97.62 85 THR A C 1
ATOM 602 O O . THR A 1 85 ? -4.851 -9.056 -8.602 1.00 97.62 85 THR A O 1
ATOM 605 N N . ASP A 1 86 ? -6.560 -10.407 -9.147 1.00 98.31 86 ASP A N 1
ATOM 606 C CA . ASP A 1 86 ? -7.534 -9.314 -9.291 1.00 98.31 86 ASP A CA 1
ATOM 607 C C . ASP A 1 86 ? -7.718 -8.548 -7.981 1.00 98.31 86 ASP A C 1
ATOM 609 O O . ASP A 1 86 ? -7.733 -7.324 -7.975 1.00 98.31 86 ASP A O 1
ATOM 613 N N . LYS A 1 87 ? -7.773 -9.249 -6.845 1.00 98.06 87 LYS A N 1
ATOM 614 C CA . LYS A 1 87 ? -7.937 -8.594 -5.542 1.00 98.06 87 LYS A CA 1
ATOM 615 C C . LYS A 1 87 ? -6.753 -7.674 -5.206 1.00 98.06 87 LYS A C 1
ATOM 617 O O . LYS A 1 87 ? -6.988 -6.574 -4.717 1.00 98.06 87 LYS A O 1
ATOM 622 N N . VAL A 1 88 ? -5.506 -8.061 -5.505 1.00 98.12 88 VAL A N 1
ATOM 623 C CA . VAL A 1 88 ? -4.341 -7.172 -5.308 1.00 98.12 88 VAL A CA 1
ATOM 624 C C . VAL A 1 88 ? -4.404 -5.978 -6.252 1.00 98.12 88 VAL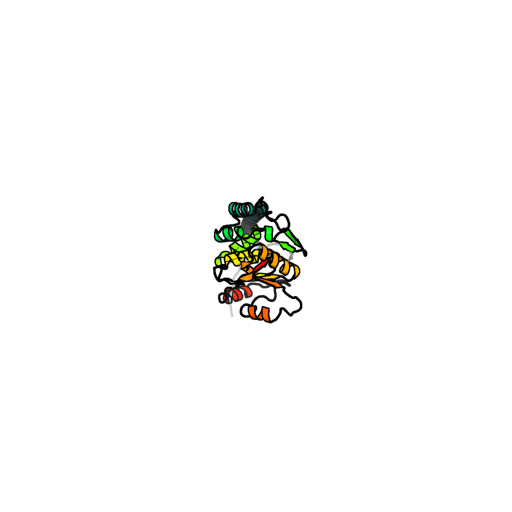 A C 1
ATOM 626 O O . VAL A 1 88 ? -4.145 -4.853 -5.824 1.00 98.12 88 VAL A O 1
ATOM 629 N N . PHE A 1 89 ? -4.798 -6.198 -7.509 1.00 98.62 89 PHE A N 1
ATOM 630 C CA . PHE A 1 89 ? -5.006 -5.122 -8.474 1.00 98.62 89 PHE A CA 1
ATOM 631 C C . PHE A 1 89 ? -6.026 -4.093 -7.970 1.00 98.62 89 PHE A C 1
ATOM 633 O O . PHE A 1 89 ? -5.694 -2.911 -7.903 1.00 98.62 89 PHE A O 1
ATOM 640 N N . GLU A 1 90 ? -7.211 -4.532 -7.541 1.00 98.56 90 GLU A N 1
ATOM 641 C CA . GLU A 1 90 ? -8.264 -3.649 -7.022 1.00 98.56 90 GLU A CA 1
ATOM 642 C C . GLU A 1 90 ? -7.821 -2.904 -5.756 1.00 98.56 90 GLU A C 1
ATOM 644 O O . GLU A 1 90 ? -8.035 -1.699 -5.629 1.00 98.56 90 GLU A O 1
ATOM 649 N N . VAL A 1 91 ? -7.142 -3.585 -4.827 1.00 98.38 91 VAL A N 1
ATOM 650 C CA . VAL A 1 91 ? -6.639 -2.961 -3.594 1.00 98.38 91 VAL A CA 1
ATOM 651 C C . VAL A 1 91 ? -5.606 -1.878 -3.886 1.00 98.38 91 VAL A C 1
ATOM 653 O O . VAL A 1 91 ? -5.677 -0.786 -3.312 1.00 98.38 91 VAL A O 1
ATOM 656 N N . MET A 1 92 ? -4.641 -2.166 -4.760 1.00 98.31 92 MET A N 1
ATOM 657 C CA . MET A 1 92 ? -3.625 -1.185 -5.128 1.00 98.31 92 MET A CA 1
ATOM 658 C C . MET A 1 92 ? -4.237 -0.034 -5.925 1.00 98.31 92 MET A C 1
ATOM 660 O O . MET A 1 92 ? -3.869 1.114 -5.692 1.00 98.31 92 MET A O 1
ATOM 664 N N . LEU A 1 93 ? -5.199 -0.309 -6.809 1.00 98.50 93 LEU A N 1
ATOM 665 C CA . LEU A 1 93 ? -5.923 0.714 -7.561 1.00 98.50 93 LEU A CA 1
ATOM 666 C C . LEU A 1 93 ? -6.731 1.639 -6.638 1.00 98.50 93 LEU A C 1
ATOM 668 O O . LEU A 1 93 ? -6.726 2.848 -6.844 1.00 98.50 93 LEU A O 1
ATOM 672 N N . ALA A 1 94 ? -7.343 1.093 -5.586 1.00 98.38 94 ALA A N 1
ATOM 673 C CA . ALA A 1 94 ? -8.116 1.840 -4.593 1.00 98.38 94 ALA A CA 1
ATOM 674 C C . ALA A 1 94 ? -7.267 2.588 -3.545 1.00 98.38 94 ALA A C 1
ATOM 676 O O . ALA A 1 94 ? -7.835 3.267 -2.693 1.00 98.38 94 ALA A O 1
ATOM 677 N N . THR A 1 95 ? -5.938 2.443 -3.566 1.00 98.50 95 THR A N 1
ATOM 678 C CA . THR A 1 95 ? -5.012 3.097 -2.625 1.00 98.50 95 THR A CA 1
ATOM 679 C C . THR A 1 95 ? -4.133 4.091 -3.380 1.00 98.50 95 THR A C 1
ATOM 681 O O . THR A 1 95 ? -3.019 3.749 -3.787 1.00 98.50 95 THR A O 1
ATOM 684 N N . ASP A 1 96 ? -4.632 5.309 -3.609 1.00 98.31 96 ASP A N 1
ATOM 685 C CA . ASP A 1 96 ? -3.929 6.291 -4.443 1.00 98.31 96 ASP A CA 1
ATOM 686 C C . ASP A 1 96 ? -2.615 6.737 -3.793 1.00 98.31 96 ASP A C 1
ATOM 688 O O . ASP A 1 96 ? -2.567 7.305 -2.697 1.00 98.31 96 ASP A O 1
ATOM 692 N N . ARG A 1 97 ? -1.511 6.490 -4.500 1.00 97.69 97 ARG A N 1
ATOM 693 C CA . ARG A 1 97 ? -0.159 6.741 -4.003 1.00 97.69 97 ARG A CA 1
ATOM 694 C C . ARG A 1 97 ? 0.148 8.230 -3.793 1.00 97.69 97 ARG A C 1
ATOM 696 O O . ARG A 1 97 ? 1.061 8.545 -3.027 1.00 97.69 97 ARG A O 1
ATOM 703 N N . SER A 1 98 ? -0.607 9.145 -4.402 1.00 97.75 98 SER A N 1
ATOM 704 C CA . SER A 1 98 ? -0.465 10.597 -4.204 1.00 97.75 98 SER A CA 1
ATOM 705 C C . SER A 1 98 ? -0.781 11.059 -2.780 1.00 97.75 98 SER A C 1
ATOM 707 O O . SER A 1 98 ? -0.244 12.073 -2.333 1.00 97.75 98 SER A O 1
ATOM 709 N N . HIS A 1 99 ? -1.570 10.294 -2.020 1.00 97.94 99 HIS A N 1
ATOM 710 C CA . HIS A 1 99 ? -1.801 10.573 -0.601 1.00 97.94 99 HIS A CA 1
ATOM 711 C C . HIS A 1 99 ? -0.588 10.247 0.278 1.00 97.94 99 HIS A C 1
ATOM 713 O O . HIS A 1 99 ? -0.480 10.780 1.380 1.00 97.94 99 HIS A O 1
ATOM 719 N N . TYR A 1 100 ? 0.330 9.406 -0.210 1.00 97.62 100 TYR A N 1
ATOM 720 C CA . TYR A 1 100 ? 1.423 8.808 0.564 1.00 97.62 100 TYR A CA 1
ATOM 721 C C . TYR A 1 100 ? 2.823 9.255 0.116 1.00 97.62 100 TYR A C 1
ATOM 723 O O . TYR A 1 100 ? 3.784 9.131 0.876 1.00 97.62 100 TYR A O 1
ATOM 731 N N . ALA A 1 101 ? 2.955 9.777 -1.106 1.00 95.06 101 ALA A N 1
ATOM 732 C CA . ALA A 1 101 ? 4.208 10.258 -1.680 1.00 95.06 101 ALA A CA 1
ATOM 733 C C . ALA A 1 101 ? 4.064 11.711 -2.158 1.00 95.06 101 ALA A C 1
ATOM 735 O O . ALA A 1 101 ? 3.248 12.009 -3.025 1.00 95.06 101 ALA A O 1
ATOM 736 N N . LYS A 1 102 ? 4.894 12.615 -1.621 1.00 92.31 102 LYS A N 1
ATOM 737 C CA . LYS A 1 102 ? 4.851 14.056 -1.949 1.00 92.31 102 LYS A CA 1
ATOM 738 C C . LYS A 1 102 ? 5.381 14.360 -3.357 1.00 92.31 102 LYS A C 1
ATOM 740 O O . LYS A 1 102 ? 4.890 15.273 -4.012 1.00 92.31 102 LYS A O 1
ATOM 745 N N . SER A 1 103 ? 6.370 13.594 -3.814 1.00 92.88 103 SER A N 1
ATOM 746 C CA . SER A 1 103 ? 7.059 13.802 -5.091 1.00 92.88 103 SER A CA 1
ATOM 747 C C . SER A 1 103 ? 7.021 12.531 -5.926 1.00 92.88 103 SER A C 1
ATOM 749 O O . SER A 1 103 ? 7.186 11.442 -5.384 1.00 92.88 103 SER A O 1
ATOM 751 N N . ASN A 1 104 ? 6.828 12.686 -7.240 1.00 94.38 104 ASN A N 1
ATOM 752 C CA . ASN A 1 104 ? 6.778 11.599 -8.228 1.00 94.38 104 ASN A CA 1
ATOM 753 C C . ASN A 1 104 ? 5.963 10.372 -7.759 1.00 94.38 104 ASN A C 1
ATOM 755 O O . ASN A 1 104 ? 6.478 9.249 -7.790 1.00 94.38 104 ASN A O 1
ATOM 759 N N . PRO A 1 105 ? 4.704 10.551 -7.310 1.00 96.25 105 PRO A N 1
ATOM 760 C CA . PRO A 1 105 ? 3.942 9.482 -6.667 1.00 96.25 105 PRO A CA 1
ATOM 761 C C . PRO A 1 105 ? 3.748 8.263 -7.570 1.00 96.25 105 PRO A C 1
ATOM 763 O O . PRO A 1 105 ? 3.711 7.144 -7.073 1.00 96.25 105 PRO A O 1
ATOM 766 N N . TYR A 1 106 ? 3.688 8.458 -8.888 1.00 97.56 106 TYR A N 1
ATOM 767 C CA . TYR A 1 106 ? 3.389 7.401 -9.856 1.00 97.56 106 TYR A CA 1
ATOM 768 C C . TYR A 1 106 ? 4.626 6.833 -10.561 1.00 97.56 106 TYR A C 1
ATOM 770 O O . TYR A 1 106 ? 4.509 6.082 -11.529 1.00 97.56 106 TYR A O 1
ATOM 778 N N . MET A 1 107 ? 5.823 7.189 -10.091 1.00 93.50 107 MET A N 1
ATOM 779 C CA . MET A 1 107 ? 7.062 6.589 -10.570 1.00 93.50 107 MET A CA 1
ATOM 780 C C . MET A 1 107 ? 7.272 5.236 -9.885 1.00 93.50 107 MET A C 1
ATOM 782 O O . MET A 1 107 ? 7.134 5.126 -8.664 1.00 93.50 107 MET A O 1
ATOM 786 N N . ASP A 1 108 ? 7.626 4.205 -10.660 1.00 93.12 108 ASP A N 1
ATOM 787 C CA . ASP A 1 108 ? 7.881 2.858 -10.135 1.00 93.12 108 ASP A CA 1
ATOM 788 C C . ASP A 1 108 ? 9.260 2.764 -9.452 1.00 93.12 108 ASP A C 1
ATOM 790 O O . ASP A 1 108 ? 10.140 2.014 -9.858 1.00 93.12 108 ASP A O 1
ATOM 794 N N . SER A 1 109 ? 9.502 3.612 -8.453 1.00 86.31 109 SER A N 1
ATOM 795 C CA . SER A 1 109 ? 10.755 3.679 -7.700 1.00 86.31 109 SER A CA 1
ATOM 796 C C . SER A 1 109 ? 10.537 4.282 -6.305 1.00 86.31 109 SER A C 1
ATOM 798 O O . SER A 1 109 ? 9.499 4.914 -6.056 1.00 86.31 109 SER A O 1
ATOM 800 N N . PRO A 1 110 ? 11.480 4.084 -5.365 1.00 87.06 110 PRO A N 1
ATOM 801 C CA . PRO A 1 110 ? 11.357 4.646 -4.028 1.00 87.06 110 PRO A CA 1
ATOM 802 C C . PRO A 1 110 ? 11.337 6.177 -4.050 1.00 87.06 110 PRO A C 1
ATOM 804 O O . PRO A 1 110 ? 12.123 6.795 -4.767 1.00 87.06 110 PRO A O 1
ATOM 807 N N . GLN A 1 111 ? 10.464 6.788 -3.247 1.00 90.56 111 GLN A N 1
ATOM 808 C CA . GLN A 1 111 ? 10.403 8.248 -3.085 1.00 90.56 111 GLN A CA 1
ATOM 809 C C . GLN A 1 111 ? 10.743 8.624 -1.646 1.00 90.56 111 GLN A C 1
ATOM 811 O O . GLN A 1 111 ? 10.358 7.918 -0.719 1.00 90.56 111 GLN A O 1
ATOM 816 N N . SER A 1 112 ? 11.450 9.731 -1.425 1.00 88.56 112 SER A N 1
ATOM 817 C CA . SER A 1 112 ? 11.732 10.176 -0.056 1.00 88.56 112 SER A CA 1
ATOM 818 C C . SER A 1 112 ? 10.460 10.666 0.639 1.00 88.56 112 SER A C 1
ATOM 820 O O . SER A 1 112 ? 9.662 11.394 0.046 1.00 88.56 112 SER A O 1
ATOM 822 N N . ILE A 1 113 ? 10.299 10.290 1.908 1.00 87.00 113 ILE A N 1
ATOM 823 C CA . ILE A 1 113 ? 9.207 10.750 2.783 1.00 87.00 113 ILE A CA 1
ATOM 824 C C . ILE A 1 113 ? 9.715 11.634 3.933 1.00 87.00 113 ILE A C 1
ATOM 826 O O . ILE A 1 113 ? 8.951 11.994 4.822 1.00 87.00 113 ILE A O 1
ATOM 830 N N . GLY A 1 114 ? 10.989 12.040 3.888 1.00 87.19 114 GLY A N 1
ATOM 831 C CA . GLY A 1 114 ? 11.673 12.717 4.992 1.00 87.19 114 GLY A CA 1
ATOM 832 C C . GLY A 1 114 ? 12.335 11.730 5.956 1.00 87.19 114 GLY A C 1
ATOM 833 O O . GLY A 1 114 ? 12.274 10.522 5.754 1.00 87.19 114 GLY A O 1
ATOM 834 N N . PHE A 1 115 ? 13.016 12.252 6.980 1.00 85.44 115 PHE A N 1
ATOM 835 C CA . PHE A 1 115 ? 13.628 11.460 8.063 1.00 85.44 115 PHE A CA 1
ATOM 836 C C . PHE A 1 115 ? 14.564 10.329 7.594 1.00 85.44 115 PHE A C 1
ATOM 838 O O . PHE A 1 115 ? 14.653 9.288 8.232 1.00 85.44 115 PHE A O 1
ATOM 845 N N . GLN A 1 116 ? 15.245 10.526 6.455 1.00 80.88 116 GLN A N 1
ATOM 846 C CA . GLN A 1 116 ? 16.077 9.509 5.784 1.00 80.88 116 GLN A CA 1
ATOM 847 C C . GLN A 1 116 ? 15.325 8.219 5.402 1.00 80.88 116 GLN A C 1
ATOM 849 O O . GLN A 1 116 ? 15.945 7.215 5.065 1.00 80.88 116 GLN A O 1
ATOM 854 N N . ALA A 1 117 ? 13.994 8.263 5.387 1.00 77.56 117 ALA A N 1
ATOM 855 C CA . ALA A 1 117 ? 13.134 7.173 4.974 1.00 77.56 117 ALA A CA 1
ATOM 856 C C . ALA A 1 117 ? 12.612 7.385 3.546 1.00 77.56 117 ALA A C 1
ATOM 858 O O . ALA A 1 117 ? 12.549 8.504 3.011 1.00 77.56 117 ALA A O 1
ATOM 859 N N . THR A 1 118 ? 12.203 6.279 2.926 1.00 82.69 118 THR A N 1
ATOM 860 C CA . THR A 1 118 ? 11.562 6.282 1.611 1.00 82.69 118 THR A CA 1
ATOM 861 C C . THR A 1 118 ? 10.288 5.450 1.633 1.00 82.69 118 THR A C 1
ATOM 863 O O . THR A 1 118 ? 10.219 4.428 2.308 1.00 82.69 118 THR A O 1
ATOM 866 N N . ILE A 1 119 ? 9.278 5.872 0.874 1.00 86.81 119 ILE A N 1
ATOM 867 C CA . ILE A 1 119 ? 8.181 4.991 0.481 1.00 86.81 119 ILE A CA 1
ATOM 868 C C . ILE A 1 119 ? 8.713 4.049 -0.600 1.00 86.81 119 ILE A C 1
ATOM 870 O O . ILE A 1 119 ? 9.222 4.510 -1.626 1.00 86.81 119 ILE A O 1
ATOM 874 N N . SER A 1 120 ? 8.595 2.737 -0.382 1.00 85.81 120 SER A N 1
ATOM 875 C CA . SER A 1 120 ? 9.106 1.714 -1.301 1.00 85.81 120 SER A CA 1
ATOM 876 C C . SER A 1 120 ? 8.467 1.821 -2.685 1.00 85.81 120 SER A C 1
ATOM 878 O O . SER A 1 120 ? 7.378 2.382 -2.850 1.00 85.81 120 SER A O 1
ATOM 880 N N . ALA A 1 121 ? 9.143 1.287 -3.702 1.00 88.00 121 ALA A N 1
ATOM 881 C CA . ALA A 1 121 ? 8.622 1.279 -5.063 1.00 88.00 121 ALA A CA 1
ATOM 882 C C . ALA A 1 121 ? 7.267 0.532 -5.150 1.00 88.00 121 ALA A C 1
ATOM 884 O O . ALA A 1 121 ? 7.080 -0.464 -4.448 1.00 88.00 121 ALA A O 1
ATOM 885 N N . PRO A 1 122 ? 6.329 0.972 -6.006 1.00 92.81 122 PRO A N 1
ATOM 886 C CA . PRO A 1 122 ? 5.042 0.313 -6.233 1.00 92.81 122 PRO A CA 1
ATOM 887 C C . PRO A 1 122 ? 5.125 -1.204 -6.453 1.00 92.81 122 PRO A C 1
ATOM 889 O O . PRO A 1 122 ? 4.360 -1.942 -5.832 1.00 92.81 122 PRO A O 1
ATOM 892 N N . HIS A 1 123 ? 6.079 -1.690 -7.255 1.00 88.12 123 HIS A N 1
ATOM 893 C CA . HIS A 1 123 ? 6.257 -3.132 -7.458 1.00 88.12 123 HIS A CA 1
ATOM 894 C C . HIS A 1 123 ? 6.597 -3.903 -6.171 1.00 88.12 123 HIS A C 1
ATOM 896 O O . HIS A 1 123 ? 6.202 -5.058 -6.033 1.00 88.12 123 HIS A O 1
ATOM 902 N N . MET A 1 124 ? 7.282 -3.282 -5.203 1.00 87.00 124 MET A N 1
ATOM 903 C CA . MET A 1 124 ? 7.584 -3.924 -3.918 1.00 87.00 124 MET A CA 1
ATOM 904 C C . MET A 1 124 ? 6.321 -4.118 -3.079 1.00 87.00 124 MET A C 1
ATOM 906 O O . MET A 1 124 ? 6.168 -5.160 -2.444 1.00 87.00 124 MET A O 1
ATOM 910 N N . HIS A 1 125 ? 5.389 -3.160 -3.114 1.00 91.19 125 HIS A N 1
ATOM 911 C CA . HIS A 1 125 ? 4.089 -3.322 -2.456 1.00 91.19 125 HIS A CA 1
ATOM 912 C C . HIS A 1 125 ? 3.263 -4.424 -3.122 1.00 91.19 125 HIS A C 1
ATOM 914 O O . HIS A 1 125 ? 2.674 -5.240 -2.419 1.00 91.19 125 HIS A O 1
ATOM 920 N N . ALA A 1 126 ? 3.266 -4.487 -4.459 1.00 92.81 126 ALA A N 1
ATOM 921 C CA . ALA A 1 126 ? 2.612 -5.565 -5.195 1.00 92.81 126 ALA A CA 1
ATOM 922 C C . ALA A 1 126 ? 3.164 -6.935 -4.778 1.00 92.81 126 ALA A C 1
ATOM 924 O O . ALA A 1 126 ? 2.393 -7.816 -4.413 1.00 92.81 126 ALA A O 1
ATOM 925 N N . TYR A 1 127 ? 4.491 -7.102 -4.735 1.00 84.62 127 TYR A N 1
ATOM 926 C CA . TYR A 1 127 ? 5.095 -8.360 -4.294 1.00 84.62 127 TYR A CA 1
ATOM 927 C C . TYR A 1 127 ? 4.713 -8.736 -2.862 1.00 84.62 127 TYR A C 1
ATOM 929 O O . TYR A 1 127 ? 4.389 -9.895 -2.621 1.00 84.62 127 TYR A O 1
ATOM 937 N N . ALA A 1 128 ? 4.712 -7.788 -1.923 1.00 84.19 128 ALA A N 1
ATOM 938 C CA . ALA A 1 128 ? 4.301 -8.062 -0.547 1.00 84.19 128 ALA A CA 1
ATOM 939 C C . ALA A 1 128 ? 2.838 -8.532 -0.464 1.00 84.19 128 ALA A C 1
ATOM 941 O O . ALA A 1 128 ? 2.540 -9.491 0.245 1.00 84.19 128 ALA A O 1
ATOM 942 N N . LEU A 1 129 ? 1.938 -7.888 -1.212 1.00 90.88 129 LEU A N 1
ATOM 943 C CA . LEU A 1 129 ? 0.517 -8.238 -1.246 1.00 90.88 129 LEU A CA 1
ATOM 944 C C . LEU A 1 129 ? 0.264 -9.601 -1.900 1.00 90.88 129 LEU A C 1
ATOM 946 O O . LEU A 1 129 ? -0.548 -10.366 -1.392 1.00 90.88 129 LEU A O 1
ATOM 950 N N . GLU A 1 130 ? 0.969 -9.917 -2.987 1.00 88.88 130 GLU A N 1
ATOM 951 C CA . GLU A 1 130 ? 0.863 -11.219 -3.659 1.00 88.88 130 GLU A CA 1
ATOM 952 C C . GLU A 1 130 ? 1.446 -12.353 -2.804 1.00 88.88 130 GLU A C 1
ATOM 954 O O . GLU A 1 130 ? 0.888 -13.444 -2.756 1.00 88.88 130 GLU A O 1
ATOM 959 N N . LEU A 1 131 ? 2.558 -12.110 -2.100 1.00 84.44 131 LEU A N 1
ATOM 960 C CA . LEU A 1 131 ? 3.171 -13.108 -1.216 1.00 84.44 131 LEU A CA 1
ATOM 961 C C . LEU A 1 131 ? 2.309 -13.424 0.008 1.00 84.44 131 LEU A C 1
ATOM 963 O O . LEU A 1 131 ? 2.341 -14.551 0.491 1.00 84.44 131 LEU A O 1
ATOM 967 N N . LEU A 1 132 ? 1.575 -12.430 0.512 1.00 83.12 132 LEU A N 1
ATOM 968 C CA . LEU A 1 132 ? 0.697 -12.554 1.676 1.00 83.12 132 LEU A CA 1
ATOM 969 C C . LEU A 1 132 ? -0.775 -12.760 1.282 1.00 83.12 132 LEU A C 1
ATOM 971 O O . LEU A 1 132 ? -1.665 -12.589 2.114 1.00 83.12 132 LEU A O 1
ATOM 975 N N . PHE A 1 133 ? -1.054 -13.077 0.016 1.00 89.44 133 PHE A N 1
ATOM 976 C CA . PHE A 1 133 ? -2.408 -13.079 -0.532 1.00 89.44 133 PHE A CA 1
ATOM 977 C C . PHE A 1 133 ? -3.365 -13.995 0.239 1.00 89.44 133 PHE A C 1
ATOM 979 O O . PHE A 1 133 ? -4.433 -13.553 0.668 1.00 89.44 133 PHE A O 1
ATOM 986 N N . ASP A 1 134 ? -2.957 -15.248 0.455 1.00 84.69 134 ASP A N 1
ATOM 987 C CA . ASP A 1 134 ? -3.771 -16.268 1.128 1.00 84.69 134 ASP A CA 1
ATOM 988 C C . ASP A 1 134 ? -3.984 -15.942 2.613 1.00 84.69 134 ASP A C 1
ATOM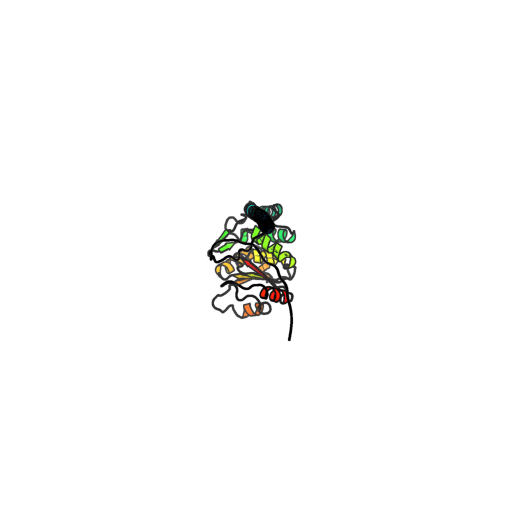 990 O O . ASP A 1 134 ? -4.985 -16.318 3.222 1.00 84.69 134 ASP A O 1
ATOM 994 N N . GLN A 1 135 ? -3.037 -15.213 3.198 1.00 88.19 135 GLN A N 1
ATOM 995 C CA . GLN A 1 135 ? -3.019 -14.808 4.595 1.00 88.19 135 GLN A CA 1
ATOM 996 C C . GLN A 1 135 ? -3.879 -13.566 4.853 1.00 88.19 135 GLN A C 1
ATOM 998 O O . GLN A 1 135 ? -4.470 -13.421 5.924 1.00 88.19 135 GLN A O 1
ATOM 1003 N N . LEU A 1 136 ? -3.973 -12.669 3.871 1.00 88.75 136 LEU A N 1
ATOM 1004 C CA . LEU A 1 136 ? -4.752 -11.433 3.930 1.00 88.75 136 LEU A CA 1
ATOM 1005 C C . LEU A 1 136 ? -6.194 -11.660 3.444 1.00 88.75 136 LEU A C 1
ATOM 1007 O O . LEU A 1 136 ? -6.695 -11.010 2.514 1.00 88.75 136 LEU A O 1
ATOM 1011 N N . HIS A 1 137 ? -6.874 -12.604 4.090 1.00 90.88 137 HIS A N 1
ATOM 1012 C CA . HIS A 1 137 ? -8.290 -12.884 3.874 1.00 90.88 137 HIS A CA 1
ATOM 1013 C C . HIS A 1 137 ? -9.190 -11.988 4.741 1.00 90.88 137 HIS A C 1
ATOM 1015 O O . HIS A 1 137 ? -8.739 -11.348 5.692 1.00 90.88 137 HIS A O 1
ATOM 1021 N N . GLU A 1 138 ? -10.486 -11.942 4.418 1.00 94.06 138 GLU A N 1
ATOM 1022 C CA . GLU A 1 138 ? -11.481 -11.202 5.208 1.00 94.06 138 GLU A CA 1
ATOM 1023 C C . GLU A 1 138 ? -11.406 -11.616 6.689 1.00 94.06 138 GLU A C 1
ATOM 1025 O O . GLU A 1 138 ? -11.341 -12.808 7.004 1.00 94.06 138 GLU A O 1
ATOM 1030 N N . GLY A 1 139 ? -11.369 -10.636 7.593 1.00 90.50 139 GLY A N 1
ATOM 1031 C CA . GLY A 1 139 ? -11.302 -10.867 9.040 1.00 90.50 139 GLY A CA 1
ATOM 1032 C C . GLY A 1 139 ? -9.905 -11.150 9.595 1.00 90.50 139 GLY A C 1
ATOM 1033 O O . GLY A 1 139 ? -9.745 -11.235 10.815 1.00 90.50 139 GLY A O 1
ATOM 1034 N N . ALA A 1 140 ? -8.886 -11.272 8.740 1.00 88.81 140 ALA A N 1
ATOM 1035 C CA . ALA A 1 140 ? -7.519 -11.508 9.184 1.00 88.81 140 ALA A CA 1
ATOM 1036 C C . ALA A 1 140 ? -6.939 -10.312 9.958 1.00 88.81 140 ALA A C 1
ATOM 1038 O O . ALA A 1 140 ? -7.401 -9.166 9.864 1.00 88.81 140 ALA A O 1
ATOM 1039 N N . LYS A 1 141 ? -5.886 -10.596 10.730 1.00 91.19 141 LYS A N 1
ATOM 1040 C CA . LYS A 1 141 ? -5.101 -9.590 11.444 1.00 91.19 141 LYS A CA 1
ATOM 1041 C C . LYS A 1 141 ? -3.711 -9.493 10.826 1.00 91.19 141 LYS A C 1
ATOM 1043 O O . LYS A 1 141 ? -3.053 -10.510 10.622 1.00 91.19 141 LYS A O 1
ATOM 10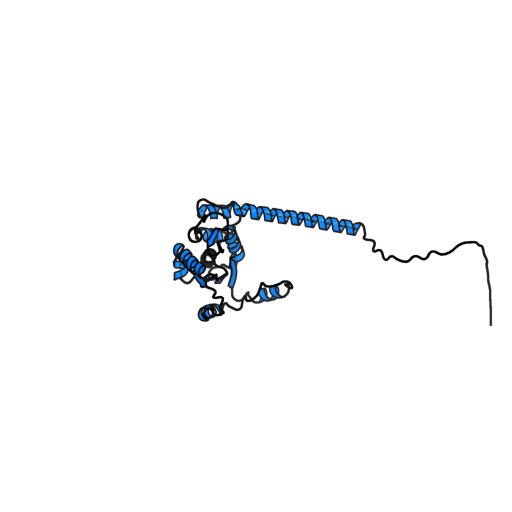48 N N . ALA A 1 142 ? -3.248 -8.276 10.566 1.00 87.50 142 ALA A N 1
ATOM 1049 C CA . ALA A 1 142 ? -1.929 -8.040 9.981 1.00 87.50 142 ALA A CA 1
ATOM 1050 C C . ALA A 1 142 ? -1.117 -7.013 10.779 1.00 87.50 142 ALA A C 1
ATOM 1052 O O . ALA A 1 142 ? -1.672 -6.079 11.367 1.00 87.50 142 ALA A O 1
ATOM 1053 N N . LEU A 1 143 ? 0.205 -7.195 10.779 1.00 90.62 143 LEU A N 1
ATOM 1054 C CA . LEU A 1 143 ? 1.173 -6.287 11.384 1.00 90.62 143 LEU A CA 1
ATOM 1055 C C . LEU A 1 143 ? 2.174 -5.810 10.321 1.00 90.62 143 LEU A C 1
ATOM 1057 O O . LEU A 1 143 ? 2.877 -6.614 9.707 1.00 90.62 143 LEU A O 1
ATOM 1061 N N . ASP A 1 144 ? 2.247 -4.495 10.135 1.00 90.00 144 ASP A N 1
ATOM 1062 C CA . ASP A 1 144 ? 3.184 -3.817 9.234 1.00 90.00 144 ASP A CA 1
ATOM 1063 C C . ASP A 1 144 ? 4.258 -3.105 10.066 1.00 90.00 144 ASP A C 1
ATOM 1065 O O . ASP A 1 144 ? 3.970 -2.152 10.794 1.00 90.00 144 ASP A O 1
ATOM 1069 N N . VAL A 1 145 ? 5.491 -3.610 10.023 1.00 86.38 145 VAL A N 1
ATOM 1070 C CA . VAL A 1 145 ? 6.612 -3.106 10.825 1.00 86.38 145 VAL A CA 1
ATOM 1071 C C . VAL A 1 145 ? 7.523 -2.238 9.980 1.00 86.38 145 VAL A C 1
ATOM 1073 O O . VAL A 1 145 ? 8.119 -2.709 9.015 1.00 86.38 145 VAL A O 1
ATOM 1076 N N . GLY A 1 146 ? 7.687 -0.988 10.407 1.00 85.56 146 GLY A N 1
ATOM 1077 C CA . GLY A 1 146 ? 8.295 0.066 9.599 1.00 85.56 146 GLY A CA 1
ATOM 1078 C C . GLY A 1 146 ? 7.278 0.754 8.689 1.00 85.56 146 GLY A C 1
ATOM 1079 O O . GLY A 1 146 ? 7.612 1.132 7.572 1.00 85.56 146 GLY A O 1
ATOM 1080 N N . SER A 1 147 ? 6.035 0.926 9.163 1.00 90.06 147 SER A N 1
ATOM 1081 C CA . SER A 1 147 ? 4.893 1.352 8.340 1.00 90.06 147 SER A CA 1
ATOM 1082 C C . SER A 1 147 ? 5.135 2.630 7.523 1.00 90.06 147 SER A C 1
ATOM 1084 O O . SER A 1 147 ? 4.464 2.842 6.508 1.00 90.06 147 SER A O 1
ATOM 1086 N N . GLY A 1 148 ? 6.080 3.487 7.933 1.00 93.56 148 GLY A N 1
ATOM 1087 C CA . GLY A 1 148 ? 6.590 4.597 7.138 1.00 93.56 148 GLY A CA 1
ATOM 1088 C C . GLY A 1 148 ? 5.479 5.536 6.687 1.00 93.56 148 GLY A C 1
ATOM 1089 O O . GLY A 1 148 ? 4.857 6.211 7.496 1.00 93.56 148 GLY A O 1
ATOM 1090 N N . SER A 1 149 ? 5.207 5.567 5.379 1.00 95.75 149 SER A N 1
ATOM 1091 C CA . SER A 1 149 ? 4.129 6.391 4.807 1.00 95.75 149 SER A CA 1
ATO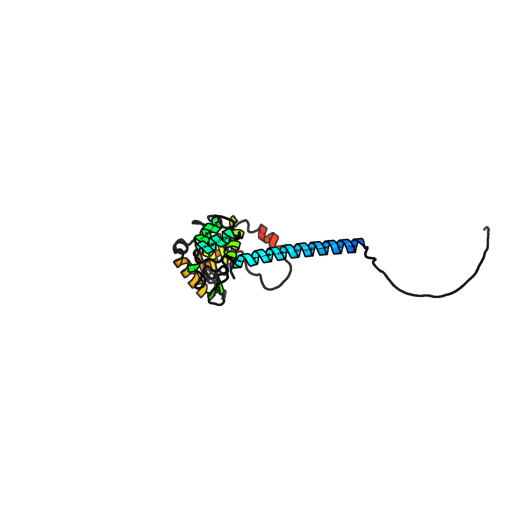M 1092 C C . SER A 1 149 ? 2.708 5.942 5.184 1.00 95.75 149 SER A C 1
ATOM 1094 O O . SER A 1 149 ? 1.788 6.753 5.089 1.00 95.75 149 SER A O 1
ATOM 1096 N N . GLY A 1 150 ? 2.515 4.680 5.588 1.00 96.88 150 GLY A N 1
ATOM 1097 C CA . GLY A 1 150 ? 1.219 4.058 5.894 1.00 96.88 150 GLY A CA 1
ATOM 1098 C C . GLY A 1 150 ? 0.502 3.410 4.703 1.00 96.88 150 GLY A C 1
ATOM 1099 O O . GLY A 1 150 ? -0.592 2.873 4.869 1.00 96.88 150 GLY A O 1
ATOM 1100 N N . ILE A 1 151 ? 1.088 3.444 3.501 1.00 98.06 151 ILE A N 1
ATOM 1101 C CA . ILE A 1 151 ? 0.436 2.940 2.280 1.00 98.06 151 ILE A CA 1
ATOM 1102 C C . ILE A 1 151 ? 0.207 1.425 2.306 1.00 98.06 151 ILE A C 1
ATOM 1104 O O . ILE A 1 151 ? -0.876 0.964 1.959 1.00 98.06 151 ILE A O 1
ATOM 1108 N N . LEU A 1 152 ? 1.199 0.640 2.743 1.00 96.31 152 LEU A N 1
ATOM 1109 C CA . LEU A 1 152 ? 1.076 -0.816 2.770 1.00 96.31 152 LEU A CA 1
ATOM 1110 C C . LEU A 1 152 ? 0.106 -1.253 3.871 1.00 96.31 152 LEU A C 1
ATOM 1112 O O . LEU A 1 152 ? -0.725 -2.125 3.636 1.00 96.31 152 LEU A O 1
ATOM 1116 N N . THR A 1 153 ? 0.126 -0.564 5.015 1.00 97.56 153 THR A N 1
ATOM 1117 C CA . THR A 1 153 ? -0.877 -0.710 6.075 1.00 97.56 153 THR A CA 1
ATOM 1118 C C . THR A 1 153 ? -2.303 -0.498 5.538 1.00 97.56 153 THR A C 1
ATOM 1120 O O . THR A 1 153 ? -3.202 -1.284 5.839 1.00 97.56 153 THR A O 1
ATOM 1123 N N . ALA A 1 154 ? -2.522 0.530 4.707 1.00 98.38 154 ALA A N 1
ATOM 1124 C CA . ALA A 1 154 ? -3.820 0.790 4.082 1.00 98.38 154 ALA A CA 1
ATOM 1125 C C . ALA A 1 154 ? -4.204 -0.292 3.057 1.00 98.38 154 ALA A C 1
ATOM 1127 O O . ALA A 1 154 ? -5.340 -0.772 3.067 1.00 98.38 154 ALA A O 1
ATOM 1128 N N . CYS A 1 155 ? -3.254 -0.749 2.233 1.00 98.25 155 CYS A N 1
ATOM 1129 C CA . CYS A 1 155 ? -3.472 -1.876 1.326 1.00 98.25 155 CYS A CA 1
ATOM 1130 C C . CYS A 1 155 ? -3.870 -3.147 2.090 1.00 98.25 155 CYS A C 1
ATOM 1132 O O . CYS A 1 155 ? -4.856 -3.791 1.738 1.00 98.25 155 CYS A O 1
ATOM 1134 N N . PHE A 1 156 ? -3.161 -3.495 3.168 1.00 97.81 156 PHE A N 1
ATOM 1135 C CA . PHE A 1 156 ? -3.520 -4.635 4.013 1.00 97.81 156 PHE A CA 1
ATOM 1136 C C . PHE A 1 156 ? -4.927 -4.487 4.579 1.00 97.81 156 PHE A C 1
ATOM 1138 O O . PHE A 1 156 ? -5.686 -5.449 4.545 1.00 97.81 156 PHE A O 1
ATOM 1145 N N . ALA A 1 157 ? -5.315 -3.292 5.029 1.00 97.94 157 ALA A N 1
ATOM 1146 C CA . ALA A 1 157 ? -6.650 -3.060 5.569 1.00 97.94 157 ALA A CA 1
ATOM 1147 C C . ALA A 1 157 ? -7.752 -3.276 4.523 1.00 97.94 157 ALA A C 1
ATOM 1149 O O . ALA A 1 157 ? -8.809 -3.818 4.842 1.00 97.94 157 ALA A O 1
ATOM 1150 N N . ARG A 1 158 ? -7.494 -2.912 3.263 1.00 98.44 158 ARG A N 1
ATOM 1151 C CA . ARG A 1 158 ? -8.395 -3.216 2.144 1.00 98.44 158 ARG A CA 1
ATOM 1152 C C . ARG A 1 158 ? -8.397 -4.706 1.786 1.00 98.44 158 ARG A C 1
ATOM 1154 O O . ARG A 1 158 ? -9.448 -5.230 1.435 1.00 98.44 158 ARG A O 1
ATOM 1161 N N . MET A 1 159 ? -7.269 -5.409 1.931 1.00 96.88 159 MET A N 1
ATOM 1162 C CA . MET A 1 159 ? -7.205 -6.862 1.722 1.00 96.88 159 MET A CA 1
ATOM 1163 C C . MET A 1 159 ? -7.997 -7.646 2.776 1.00 96.88 159 MET A C 1
ATOM 1165 O O . MET A 1 159 ? -8.760 -8.544 2.415 1.00 96.88 159 MET A O 1
ATOM 1169 N N . VAL A 1 160 ? -7.836 -7.312 4.062 1.00 94.19 160 VAL A N 1
ATOM 1170 C CA . VAL A 1 160 ? -8.499 -8.015 5.179 1.00 94.19 160 VAL A CA 1
ATOM 1171 C C . VAL A 1 160 ? -9.954 -7.587 5.397 1.00 94.19 160 VAL A C 1
ATOM 1173 O O . VAL A 1 160 ? -10.646 -8.140 6.253 1.00 94.19 160 VAL A O 1
ATOM 1176 N N . GLY A 1 161 ? -10.418 -6.611 4.617 1.00 94.88 161 GLY A N 1
ATOM 1177 C CA . GLY A 1 161 ? -11.818 -6.232 4.513 1.00 94.88 161 GLY A CA 1
ATOM 1178 C C . GLY A 1 161 ? -12.371 -5.455 5.703 1.00 94.88 161 GLY A C 1
ATOM 1179 O O . GLY A 1 161 ? -11.667 -4.690 6.361 1.00 94.88 161 GLY A O 1
ATOM 1180 N N . GLN A 1 162 ? -13.679 -5.559 5.935 1.00 95.06 162 GLN A N 1
ATOM 1181 C CA . GLN A 1 162 ? -14.369 -4.755 6.954 1.00 95.06 162 GLN A CA 1
ATOM 1182 C C . GLN A 1 162 ? -14.205 -5.328 8.363 1.00 95.06 162 GLN A C 1
ATOM 1184 O O . GLN A 1 162 ? -14.179 -4.575 9.335 1.00 95.06 162 GLN A O 1
ATOM 1189 N N . SER A 1 163 ? -14.091 -6.651 8.466 1.00 92.50 163 SER A N 1
ATOM 1190 C CA . SER A 1 163 ? -13.957 -7.361 9.740 1.00 92.50 163 SER A CA 1
ATOM 1191 C C . SER A 1 163 ? -12.502 -7.533 10.189 1.00 92.50 163 SER A C 1
ATOM 1193 O O . SER A 1 163 ? -12.250 -7.854 11.353 1.00 92.50 163 SER A O 1
ATOM 1195 N N . GLY A 1 164 ? -11.543 -7.309 9.286 1.00 92.12 164 GLY A N 1
ATOM 1196 C CA . GLY A 1 164 ? -10.120 -7.426 9.576 1.00 92.12 164 GLY A CA 1
ATOM 1197 C C . GLY A 1 164 ? -9.533 -6.218 10.303 1.00 92.12 164 GLY A C 1
ATOM 1198 O O . GLY A 1 164 ? -10.156 -5.161 10.443 1.00 92.12 164 GLY A O 1
ATOM 1199 N N . LYS A 1 165 ? -8.303 -6.385 10.797 1.00 92.38 165 LYS A N 1
ATOM 1200 C CA . LYS A 1 165 ? -7.575 -5.340 11.530 1.00 92.38 165 LYS A CA 1
ATOM 1201 C C . LYS A 1 165 ? -6.105 -5.322 11.151 1.00 92.38 165 LYS A C 1
ATOM 1203 O O . LYS A 1 165 ? -5.463 -6.366 11.081 1.00 92.38 165 LYS A O 1
ATOM 1208 N N . VAL A 1 166 ? -5.553 -4.129 10.984 1.00 94.50 166 VAL A N 1
ATOM 1209 C CA . VAL A 1 166 ? -4.150 -3.924 10.638 1.00 94.50 166 VAL A CA 1
ATOM 1210 C C . VAL A 1 166 ? -3.527 -2.920 11.588 1.00 94.50 166 VAL A C 1
ATOM 1212 O O . VAL A 1 166 ? -4.059 -1.830 11.817 1.00 94.50 166 VAL A O 1
ATOM 1215 N N . ILE A 1 167 ? -2.385 -3.301 12.147 1.00 94.31 167 ILE A N 1
ATOM 1216 C CA . ILE A 1 167 ? -1.569 -2.425 12.977 1.00 94.31 167 ILE A CA 1
ATOM 1217 C C . ILE A 1 167 ? -0.301 -2.104 12.191 1.00 94.31 167 ILE A C 1
ATOM 1219 O O . ILE A 1 167 ? 0.424 -3.012 11.800 1.00 94.31 167 ILE A O 1
ATOM 1223 N N . GLY A 1 168 ? -0.047 -0.823 11.953 1.00 93.44 168 GLY A N 1
ATOM 1224 C CA . GLY A 1 168 ? 1.229 -0.334 11.446 1.00 93.44 168 GLY A CA 1
ATOM 1225 C C . GLY A 1 168 ? 2.047 0.249 12.592 1.00 93.44 168 GLY A C 1
ATOM 1226 O O . GLY A 1 168 ? 1.511 0.992 13.421 1.00 93.44 168 GLY A O 1
ATOM 1227 N N . ILE A 1 169 ? 3.324 -0.110 12.675 1.00 88.75 169 ILE A N 1
ATOM 1228 C CA . ILE A 1 169 ? 4.238 0.427 13.682 1.00 88.75 169 ILE A CA 1
ATOM 1229 C C . ILE A 1 169 ? 5.450 1.072 13.021 1.00 88.75 169 ILE A C 1
ATOM 1231 O O . ILE A 1 169 ? 6.038 0.504 12.104 1.00 88.75 169 ILE A O 1
ATOM 1235 N N . ASP A 1 170 ? 5.855 2.233 13.526 1.00 86.00 170 ASP A N 1
ATOM 1236 C CA . ASP A 1 170 ? 7.101 2.893 13.136 1.00 86.00 170 ASP A CA 1
ATOM 1237 C C . ASP A 1 170 ? 7.791 3.485 14.368 1.00 86.00 170 ASP A C 1
ATOM 1239 O O . ASP A 1 170 ? 7.145 3.836 15.350 1.00 86.00 170 ASP A O 1
ATOM 1243 N N . HIS A 1 171 ? 9.113 3.572 14.343 1.00 85.00 171 HIS A N 1
ATOM 1244 C CA . HIS A 1 171 ? 9.912 4.129 15.433 1.00 85.00 171 HIS A CA 1
ATOM 1245 C C . HIS A 1 171 ? 10.077 5.652 15.325 1.00 85.00 171 HIS A C 1
ATOM 1247 O O . HIS A 1 171 ? 10.398 6.300 16.320 1.00 85.00 171 HIS A O 1
ATOM 1253 N N . ILE A 1 172 ? 9.833 6.239 14.147 1.00 85.44 172 ILE A N 1
ATOM 1254 C CA . ILE A 1 172 ? 9.900 7.687 13.926 1.00 85.44 172 ILE A CA 1
ATOM 1255 C C . ILE A 1 172 ? 8.504 8.272 14.136 1.00 85.44 172 ILE A C 1
ATOM 1257 O O . ILE A 1 172 ? 7.592 8.050 13.337 1.00 85.44 172 ILE A O 1
ATOM 1261 N N . LYS A 1 173 ? 8.323 9.034 15.220 1.00 90.56 173 LYS A N 1
ATOM 1262 C CA . LYS A 1 173 ? 7.013 9.580 15.608 1.00 90.56 173 LYS A CA 1
ATOM 1263 C C . LYS A 1 173 ? 6.406 10.446 14.502 1.00 90.56 173 LYS A C 1
ATOM 1265 O O . LYS A 1 173 ? 5.213 10.353 14.232 1.00 90.56 173 LYS A O 1
ATOM 1270 N N . GLU A 1 174 ? 7.222 11.258 13.850 1.00 92.25 174 GLU A N 1
ATOM 1271 C CA . GLU A 1 174 ? 6.799 12.151 12.780 1.00 92.25 174 GLU A CA 1
ATOM 1272 C C . GLU A 1 174 ? 6.280 11.377 11.560 1.00 92.25 174 GLU A C 1
ATOM 1274 O O . GLU A 1 174 ? 5.310 11.808 10.944 1.00 92.25 174 GLU A O 1
ATOM 1279 N N . LEU A 1 175 ? 6.847 10.202 11.253 1.00 91.25 175 LEU A N 1
ATOM 1280 C CA . LEU A 1 175 ? 6.320 9.320 10.205 1.00 91.25 175 LEU A CA 1
ATOM 1281 C C . LEU A 1 175 ? 4.991 8.676 10.611 1.00 91.25 175 LEU A C 1
ATOM 1283 O O . LEU A 1 175 ? 4.107 8.504 9.773 1.00 91.25 175 LEU A O 1
ATOM 1287 N N . VAL A 1 176 ? 4.801 8.360 11.894 1.00 94.75 176 VAL A N 1
ATOM 1288 C CA . VAL A 1 176 ? 3.501 7.887 12.399 1.00 94.75 176 VAL A CA 1
ATOM 1289 C C . VAL A 1 176 ? 2.436 8.976 12.263 1.00 94.75 176 VAL A C 1
ATOM 1291 O O . VAL A 1 176 ? 1.339 8.713 11.775 1.00 94.75 176 VAL A O 1
ATOM 1294 N N . ASP A 1 177 ? 2.754 10.213 12.638 1.00 96.44 177 ASP A N 1
ATOM 1295 C CA . ASP A 1 177 ? 1.818 11.330 12.499 1.00 96.44 177 ASP A CA 1
ATOM 1296 C C . ASP A 1 177 ? 1.508 11.611 11.011 1.00 96.44 177 ASP A C 1
ATOM 1298 O O . ASP A 1 177 ? 0.340 11.774 10.635 1.00 96.44 177 ASP A O 1
ATOM 1302 N N . ASP A 1 178 ? 2.529 11.603 10.145 1.00 96.75 178 ASP A N 1
ATOM 1303 C CA . ASP A 1 178 ? 2.371 11.771 8.696 1.00 96.75 178 ASP A CA 1
ATOM 1304 C C . ASP A 1 178 ? 1.540 10.638 8.080 1.00 96.75 178 ASP A C 1
ATOM 1306 O O . ASP A 1 178 ? 0.624 10.909 7.304 1.00 96.75 178 ASP A O 1
ATOM 1310 N N . SER A 1 179 ? 1.776 9.379 8.455 1.00 97.06 179 SER A N 1
ATOM 1311 C CA . SER A 1 179 ? 1.005 8.239 7.944 1.00 97.06 179 SER A CA 1
ATOM 1312 C C . SER A 1 179 ? -0.460 8.275 8.367 1.00 97.06 179 SER A C 1
ATOM 1314 O O . SER A 1 179 ? -1.333 8.013 7.539 1.00 97.06 179 SER A O 1
ATOM 1316 N N . ILE A 1 180 ? -0.768 8.686 9.602 1.00 98.12 180 ILE A N 1
ATOM 1317 C CA . ILE A 1 180 ? -2.154 8.913 10.042 1.00 98.12 180 ILE A CA 1
ATOM 1318 C C . ILE A 1 180 ? -2.819 9.978 9.164 1.00 98.12 180 ILE A C 1
ATOM 1320 O O . ILE A 1 180 ? -3.970 9.819 8.751 1.00 98.12 180 ILE A O 1
ATOM 1324 N N . ASN A 1 181 ? -2.106 11.062 8.853 1.00 98.19 181 ASN A N 1
ATOM 1325 C CA . ASN A 1 181 ? -2.620 12.114 7.980 1.00 98.19 181 ASN A CA 1
ATOM 1326 C C . ASN A 1 181 ? -2.798 11.634 6.533 1.00 98.19 181 ASN A C 1
ATOM 1328 O O . ASN A 1 181 ? -3.784 12.009 5.901 1.00 98.19 181 ASN A O 1
ATOM 1332 N N . ASN A 1 182 ? -1.893 10.802 6.020 1.00 98.25 182 ASN A N 1
ATOM 1333 C CA . ASN A 1 182 ? -1.986 10.225 4.679 1.00 98.25 182 ASN A CA 1
ATOM 1334 C C . ASN A 1 182 ? -3.200 9.296 4.562 1.00 98.25 182 ASN A C 1
ATOM 1336 O O . ASN A 1 182 ? -4.027 9.490 3.676 1.00 98.25 182 ASN A O 1
ATOM 1340 N N . VAL A 1 183 ? -3.374 8.365 5.509 1.00 98.31 183 VAL A N 1
ATOM 1341 C CA . VAL A 1 183 ? -4.544 7.470 5.547 1.00 98.31 183 VAL A CA 1
ATOM 1342 C C . VAL A 1 183 ? -5.839 8.268 5.697 1.00 98.31 183 VAL A C 1
ATOM 1344 O O . VAL A 1 183 ? -6.825 7.947 5.048 1.00 98.31 183 VAL A O 1
ATOM 1347 N N . ARG A 1 184 ? -5.849 9.346 6.492 1.00 98.25 184 ARG A N 1
ATOM 1348 C CA . ARG A 1 184 ? -7.028 10.217 6.621 1.00 98.25 184 ARG A CA 1
ATOM 1349 C C . ARG A 1 184 ? -7.391 10.926 5.311 1.00 98.25 184 ARG A C 1
ATOM 1351 O O . ARG A 1 184 ? -8.573 11.168 5.086 1.00 98.25 184 ARG A O 1
ATOM 1358 N N . LYS A 1 185 ? -6.399 11.299 4.495 1.00 97.88 185 LYS A N 1
ATOM 1359 C CA . LYS A 1 185 ? -6.617 11.912 3.173 1.00 97.88 185 LYS A CA 1
ATOM 1360 C C . LYS A 1 185 ? -7.129 10.901 2.146 1.00 97.88 185 LYS A C 1
ATOM 1362 O O . LYS A 1 185 ? -7.915 11.300 1.300 1.00 97.88 185 LYS A O 1
ATOM 1367 N N . ASP A 1 186 ? -6.667 9.655 2.235 1.00 97.94 186 ASP A N 1
ATOM 1368 C CA . ASP A 1 186 ? -7.079 8.549 1.365 1.00 97.94 186 ASP A CA 1
ATOM 1369 C C . ASP A 1 186 ? -8.488 8.044 1.725 1.00 97.94 186 ASP A C 1
ATOM 1371 O O . ASP A 1 186 ? -9.442 8.241 0.978 1.00 97.94 186 ASP A O 1
ATOM 1375 N N . ASP A 1 187 ? -8.648 7.462 2.917 1.00 97.56 187 ASP A N 1
ATOM 1376 C CA . ASP A 1 187 ? -9.939 7.006 3.431 1.00 97.56 187 ASP A CA 1
ATOM 1377 C C . ASP A 1 187 ? -10.008 7.168 4.965 1.00 97.56 187 ASP A C 1
ATOM 1379 O O . ASP A 1 187 ? -9.471 6.343 5.720 1.00 97.56 187 ASP A O 1
ATOM 1383 N N . PRO A 1 188 ? -10.717 8.194 5.479 1.00 97.19 188 PRO A N 1
ATOM 1384 C CA . PRO A 1 188 ? -10.850 8.411 6.916 1.00 97.19 188 PRO A CA 1
ATOM 1385 C C . PRO A 1 188 ? -11.602 7.274 7.624 1.00 97.19 188 PRO A C 1
ATOM 1387 O O . PRO A 1 188 ? -11.425 7.101 8.836 1.00 97.19 188 PRO A O 1
ATOM 1390 N N . MET A 1 189 ? -12.393 6.468 6.901 1.00 96.50 189 MET A N 1
ATOM 1391 C CA . MET A 1 189 ? -13.090 5.317 7.473 1.00 96.50 189 MET A CA 1
ATOM 1392 C C . MET A 1 189 ? -12.128 4.227 7.924 1.00 96.50 189 MET A C 1
ATOM 1394 O O . MET A 1 189 ? -12.446 3.510 8.871 1.00 96.50 189 MET A O 1
ATOM 1398 N N . LEU A 1 190 ? -10.942 4.097 7.318 1.00 96.69 190 LEU A N 1
ATOM 1399 C CA . LEU A 1 190 ? -9.924 3.141 7.770 1.00 96.69 190 LEU A CA 1
ATOM 1400 C C . LEU A 1 190 ? -9.510 3.395 9.225 1.00 96.69 190 LEU A C 1
ATOM 1402 O O . LEU A 1 190 ? -9.320 2.444 9.984 1.00 96.69 190 LEU A O 1
ATOM 1406 N N . LEU A 1 191 ? -9.443 4.665 9.631 1.00 97.19 191 LEU A N 1
ATOM 1407 C CA . LEU A 1 191 ? -9.098 5.067 10.994 1.00 97.19 191 LEU A CA 1
ATOM 1408 C C . LEU A 1 191 ? -10.319 5.056 11.920 1.00 97.19 191 LEU A C 1
ATOM 1410 O O . LEU A 1 191 ? -10.250 4.495 13.011 1.00 97.19 191 LEU A O 1
ATOM 1414 N N . SER A 1 192 ? -11.443 5.653 11.502 1.00 96.31 192 SER A N 1
ATOM 1415 C CA . SER A 1 192 ? -12.626 5.798 12.368 1.00 96.31 192 SER A CA 1
ATOM 1416 C C . SER A 1 192 ? -13.306 4.463 12.690 1.00 96.31 192 SER A C 1
ATOM 1418 O O . SER A 1 192 ? -13.825 4.297 13.790 1.00 96.31 192 SER A O 1
ATOM 1420 N N . SER A 1 193 ? -13.247 3.487 11.774 1.00 95.25 193 SER A N 1
ATOM 1421 C CA . SER A 1 193 ? -13.723 2.115 12.018 1.00 95.25 193 SER A CA 1
ATOM 1422 C C . SER A 1 193 ? -12.806 1.302 12.940 1.00 95.25 193 SER A C 1
ATOM 1424 O O . SER A 1 193 ? -13.179 0.216 13.378 1.00 95.25 193 SER A O 1
ATOM 1426 N N . GLY A 1 194 ? -11.593 1.788 13.222 1.00 93.50 194 GLY A N 1
ATOM 1427 C CA . GLY A 1 194 ? -10.580 1.052 13.978 1.00 93.50 194 GLY A CA 1
ATOM 1428 C C . GLY A 1 194 ? -9.937 -0.109 13.211 1.00 93.50 194 GLY A C 1
ATOM 1429 O O . GLY A 1 194 ? -9.217 -0.901 13.824 1.00 93.50 194 GLY A O 1
ATOM 1430 N N . ARG A 1 195 ? -10.174 -0.218 11.893 1.00 93.50 195 ARG A N 1
ATOM 1431 C CA . ARG A 1 195 ? -9.521 -1.212 11.024 1.00 93.50 195 ARG A CA 1
ATOM 1432 C C . ARG A 1 195 ? -8.023 -0.969 10.906 1.00 93.50 195 ARG A C 1
ATOM 1434 O O . ARG A 1 195 ? -7.263 -1.929 10.924 1.00 93.50 195 ARG A O 1
ATOM 1441 N N . VAL A 1 196 ? -7.601 0.292 10.822 1.00 97.06 196 VAL A N 1
ATOM 1442 C CA . VAL A 1 196 ? -6.191 0.697 10.811 1.00 97.06 196 VAL A CA 1
ATOM 1443 C C . VAL A 1 196 ? -5.834 1.374 12.124 1.00 97.06 196 VAL A C 1
ATOM 1445 O O . VAL A 1 196 ? -6.507 2.306 12.568 1.00 97.06 196 VAL A O 1
ATOM 1448 N N . ARG A 1 197 ? -4.721 0.947 12.723 1.00 95.44 197 ARG A N 1
ATOM 1449 C CA . ARG A 1 197 ? -4.068 1.653 13.830 1.00 95.44 197 ARG A CA 1
ATOM 1450 C C . ARG A 1 197 ? -2.591 1.842 13.513 1.00 95.44 197 ARG A C 1
ATOM 1452 O O . ARG A 1 197 ? -1.892 0.864 13.293 1.00 95.44 197 ARG A O 1
ATOM 1459 N N . LEU A 1 198 ? -2.127 3.087 13.532 1.00 93.88 198 LEU A N 1
ATOM 1460 C CA . LEU A 1 198 ? -0.723 3.450 13.337 1.00 93.88 198 LEU A CA 1
ATOM 1461 C C . LEU A 1 198 ? -0.138 3.897 14.678 1.00 93.88 198 LEU A C 1
ATOM 1463 O O . LEU A 1 198 ? -0.739 4.727 15.364 1.00 93.88 198 LEU A O 1
ATOM 1467 N N . VAL A 1 199 ? 0.977 3.295 15.096 1.00 91.44 199 VAL A N 1
ATOM 1468 C CA . VAL A 1 199 ? 1.511 3.448 16.457 1.00 91.44 199 VAL A CA 1
ATOM 1469 C C . VAL A 1 199 ? 3.024 3.660 16.441 1.00 91.44 199 VAL A C 1
ATOM 1471 O O . VAL A 1 199 ? 3.758 2.954 15.759 1.00 91.44 199 VAL A O 1
ATOM 1474 N N . GLY A 1 200 ? 3.493 4.611 17.251 1.00 85.31 200 GLY A N 1
ATOM 1475 C CA . GLY A 1 200 ? 4.917 4.828 17.502 1.00 85.31 200 GLY A CA 1
ATOM 1476 C C . GLY A 1 200 ? 5.535 3.756 18.401 1.00 85.31 200 GLY A C 1
ATOM 1477 O O . GLY A 1 200 ? 4.999 3.455 19.470 1.00 85.31 200 GLY A O 1
ATOM 1478 N N . MET A 1 201 ? 6.689 3.218 18.010 1.00 70.94 201 MET A N 1
ATOM 1479 C CA . MET A 1 201 ? 7.544 2.410 18.877 1.00 70.94 201 MET A CA 1
ATOM 1480 C C . MET A 1 201 ? 8.448 3.339 19.689 1.00 70.94 201 MET A C 1
ATOM 1482 O O . MET A 1 201 ? 9.430 3.867 19.179 1.00 70.94 201 MET A O 1
ATOM 1486 N N . ASN A 1 202 ? 8.147 3.524 20.974 1.00 56.44 202 ASN A N 1
ATOM 1487 C CA . ASN A 1 202 ? 9.072 4.209 21.874 1.00 56.44 202 ASN A CA 1
ATOM 1488 C C . ASN A 1 202 ? 10.226 3.266 22.240 1.00 56.44 202 ASN A C 1
ATOM 1490 O O . ASN A 1 202 ? 10.026 2.268 22.932 1.00 56.44 202 ASN A O 1
ATOM 1494 N N . CYS A 1 203 ? 11.445 3.618 21.831 1.00 47.00 203 CYS A N 1
ATOM 1495 C CA . CYS A 1 203 ? 12.670 2.853 22.095 1.00 47.00 203 CYS A CA 1
ATOM 1496 C C . CYS A 1 203 ? 13.063 2.813 23.587 1.00 47.00 203 CYS A C 1
ATOM 1498 O O . CYS A 1 203 ? 13.902 2.011 23.981 1.00 47.00 203 CYS A O 1
ATOM 1500 N N . ASN A 1 204 ? 12.448 3.646 24.437 1.00 42.41 204 ASN A N 1
ATOM 1501 C CA . ASN A 1 204 ? 12.780 3.781 25.863 1.00 42.41 204 ASN A CA 1
ATOM 1502 C C . ASN A 1 204 ? 12.146 2.700 26.766 1.00 42.41 204 ASN A C 1
ATOM 1504 O O . ASN A 1 204 ? 11.870 2.955 27.935 1.00 42.41 204 ASN A O 1
ATOM 1508 N N . GLY A 1 205 ? 11.857 1.503 26.247 1.00 41.47 205 GLY A N 1
ATOM 1509 C CA . GLY A 1 205 ? 11.335 0.371 27.035 1.00 41.47 205 GLY A CA 1
ATOM 1510 C C . GLY A 1 205 ? 9.879 0.493 27.510 1.00 41.47 205 GLY A C 1
ATOM 1511 O O . GLY A 1 205 ? 9.287 -0.508 27.892 1.00 41.47 205 GLY A O 1
ATOM 1512 N N . ASN A 1 206 ? 9.267 1.674 27.411 1.00 36.28 206 ASN A N 1
ATOM 1513 C CA . ASN A 1 206 ? 7.851 1.902 27.691 1.00 36.28 206 ASN A CA 1
ATOM 1514 C C . ASN A 1 206 ? 7.101 2.222 26.393 1.00 36.28 206 ASN A C 1
ATOM 1516 O O . ASN A 1 206 ? 6.672 3.353 26.147 1.00 36.28 206 ASN A O 1
ATOM 1520 N N . MET A 1 207 ? 6.873 1.200 25.568 1.00 41.91 207 MET A N 1
ATOM 1521 C CA . MET A 1 207 ? 5.580 1.160 24.888 1.00 41.91 207 MET A CA 1
ATOM 1522 C C . MET A 1 207 ? 4.523 1.193 25.996 1.00 41.91 207 MET A C 1
ATOM 1524 O O . MET A 1 207 ? 4.638 0.434 26.958 1.00 41.91 207 MET A O 1
ATOM 1528 N N . SER A 1 208 ? 3.536 2.090 25.914 1.00 38.12 208 SER A N 1
ATOM 1529 C CA . SER A 1 208 ? 2.460 2.131 26.907 1.00 38.12 208 SER A CA 1
ATOM 1530 C C . SER A 1 208 ? 1.911 0.719 27.066 1.00 38.12 208 SER A C 1
ATOM 1532 O O . SER A 1 208 ? 1.410 0.146 26.096 1.00 38.12 208 SER A O 1
ATOM 1534 N N . LEU A 1 209 ? 2.048 0.154 28.266 1.00 37.12 209 LEU A N 1
ATOM 1535 C CA . LEU A 1 209 ? 1.653 -1.211 28.601 1.00 37.12 209 LEU A CA 1
ATOM 1536 C C . LEU A 1 209 ? 0.232 -1.519 28.101 1.00 37.12 209 LEU A C 1
ATOM 1538 O O . LEU A 1 209 ? -0.023 -2.618 27.646 1.00 37.12 209 LEU A O 1
ATOM 1542 N N . THR A 1 210 ? -0.665 -0.533 28.026 1.00 38.28 210 THR A N 1
ATOM 1543 C CA . THR A 1 210 ? -2.005 -0.658 27.420 1.00 38.28 210 THR A CA 1
ATOM 1544 C C . THR A 1 210 ? -2.028 -0.994 25.921 1.00 38.28 210 THR A C 1
ATOM 1546 O O . THR A 1 210 ? -2.885 -1.766 25.492 1.00 38.28 210 THR A O 1
ATOM 1549 N N . SER A 1 211 ? -1.099 -0.473 25.114 1.00 39.91 211 SER A N 1
ATOM 1550 C CA . SER A 1 211 ? -0.973 -0.833 23.691 1.00 39.91 211 SER A CA 1
ATOM 1551 C C . SER A 1 211 ? -0.340 -2.217 23.533 1.00 39.91 211 SER A C 1
ATOM 1553 O O . SER A 1 211 ? -0.768 -2.992 22.680 1.00 39.91 211 SER A O 1
ATOM 1555 N N . LEU A 1 212 ? 0.598 -2.565 24.425 1.00 36.81 212 LEU A N 1
ATOM 1556 C CA . LEU A 1 212 ? 1.135 -3.920 24.528 1.00 36.81 212 LEU A CA 1
ATOM 1557 C C . LEU A 1 212 ? 0.086 -4.922 24.996 1.00 36.81 212 LEU A C 1
ATOM 1559 O O . LEU A 1 212 ? 0.122 -6.036 24.514 1.00 36.81 212 LEU A O 1
ATOM 1563 N N . TYR A 1 213 ? -0.850 -4.553 25.876 1.00 33.38 213 TYR A N 1
ATOM 1564 C CA . TYR A 1 213 ? -1.871 -5.470 26.384 1.00 33.38 213 TYR A CA 1
ATOM 1565 C C . TYR A 1 213 ? -2.970 -5.746 25.353 1.00 33.38 213 TY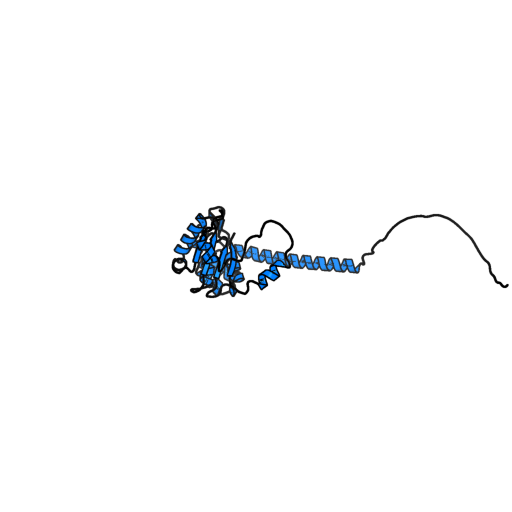R A C 1
ATOM 1567 O O . TYR A 1 213 ? -3.414 -6.885 25.233 1.00 33.38 213 TYR A O 1
ATOM 1575 N N . HIS A 1 214 ? -3.324 -4.763 24.518 1.00 34.38 214 HIS A N 1
ATOM 1576 C CA . HIS A 1 214 ? -4.138 -5.019 23.322 1.00 34.38 214 HIS A CA 1
ATOM 1577 C C . HIS A 1 214 ? -3.392 -5.881 22.291 1.00 34.38 214 HIS A C 1
ATOM 1579 O O . HIS A 1 214 ? -4.009 -6.688 21.600 1.00 34.38 214 HIS A O 1
ATOM 1585 N N . CYS A 1 215 ? -2.065 -5.741 22.226 1.00 36.53 215 CYS A N 1
ATOM 1586 C CA . CYS A 1 215 ? -1.196 -6.657 21.500 1.00 36.53 215 CYS A CA 1
ATOM 1587 C C . CYS A 1 215 ? -0.868 -7.935 22.286 1.00 36.53 215 CYS A C 1
ATOM 1589 O O . CYS A 1 215 ? -0.287 -8.813 21.696 1.00 36.53 215 CYS A O 1
ATOM 1591 N N . SER A 1 216 ? -1.201 -8.118 23.567 1.00 30.59 216 SER A N 1
ATOM 1592 C CA . SER A 1 216 ? -0.664 -9.245 24.362 1.00 30.59 216 SER A CA 1
ATOM 1593 C C . SER A 1 216 ? -1.424 -10.551 24.151 1.00 30.59 216 SER A C 1
ATOM 1595 O O . SER A 1 216 ? -0.875 -11.614 24.405 1.00 30.59 216 SER A O 1
ATOM 1597 N N . GLY A 1 217 ? -2.616 -10.486 23.550 1.00 31.75 217 GLY A N 1
ATOM 1598 C CA . GLY A 1 217 ? -3.213 -11.614 22.820 1.00 31.75 217 GLY A CA 1
ATOM 1599 C C . GLY A 1 217 ? -2.693 -11.749 21.377 1.00 31.75 217 GLY A C 1
ATOM 1600 O O . GLY A 1 217 ? -3.391 -12.286 20.533 1.00 31.75 217 GLY A O 1
ATOM 1601 N N . LEU A 1 218 ? -1.549 -11.132 21.071 1.00 36.47 218 LEU A N 1
ATOM 1602 C CA . LEU A 1 218 ? -0.904 -11.006 19.755 1.00 36.47 218 LEU A CA 1
ATOM 1603 C C . LEU A 1 218 ? 0.646 -10.962 19.874 1.00 36.47 218 LEU A C 1
ATOM 1605 O O . LEU A 1 218 ? 1.335 -10.745 18.880 1.00 36.47 218 LEU A O 1
ATOM 1609 N N . LEU A 1 219 ? 1.209 -11.096 21.087 1.00 30.89 219 LEU A N 1
ATOM 1610 C CA . LEU A 1 219 ? 2.596 -10.736 21.416 1.00 30.89 219 LEU A CA 1
ATOM 1611 C C . LEU A 1 219 ? 3.274 -11.840 22.230 1.00 30.89 219 LEU A C 1
ATOM 1613 O O . LEU A 1 219 ? 3.762 -11.631 23.337 1.00 30.89 219 LEU A O 1
ATOM 1617 N N . ILE A 1 220 ? 3.364 -13.019 21.627 1.00 30.77 220 ILE A N 1
ATOM 1618 C CA . ILE A 1 220 ? 4.583 -13.823 21.721 1.00 30.77 220 ILE A CA 1
ATOM 1619 C C . ILE A 1 220 ? 5.055 -14.018 20.286 1.00 30.77 220 ILE A C 1
ATOM 1621 O O . ILE A 1 220 ? 4.752 -15.025 19.660 1.00 30.77 220 ILE A O 1
ATOM 1625 N N . SER A 1 221 ? 5.731 -13.016 19.725 1.00 31.41 221 SER A N 1
ATOM 1626 C CA . SER A 1 221 ? 6.525 -13.154 18.501 1.00 31.41 221 SER A CA 1
ATOM 1627 C C . SER A 1 221 ? 7.380 -11.915 18.274 1.00 31.41 221 SER A C 1
ATOM 1629 O O . SER A 1 221 ? 6.874 -10.802 18.212 1.00 31.41 221 SER A O 1
ATOM 1631 N N . VAL A 1 222 ? 8.675 -12.154 18.070 1.00 33.44 222 VAL A N 1
ATOM 1632 C CA . VAL A 1 222 ? 9.700 -11.204 17.613 1.00 33.44 222 VAL A CA 1
ATOM 1633 C C . VAL A 1 222 ? 10.297 -10.294 18.693 1.00 33.44 222 VAL A C 1
ATOM 1635 O O . VAL A 1 222 ? 10.132 -9.078 18.694 1.00 33.44 222 VAL A O 1
ATOM 1638 N N . LEU A 1 223 ? 11.162 -10.877 19.526 1.00 26.47 223 LEU A N 1
ATOM 1639 C CA . LEU A 1 223 ? 12.398 -10.186 19.886 1.00 26.47 223 LEU A CA 1
ATOM 1640 C C . LEU A 1 223 ? 13.606 -11.056 19.530 1.00 26.47 223 LEU A C 1
ATOM 1642 O O . LEU A 1 223 ? 13.770 -12.157 20.047 1.00 26.47 223 LEU A O 1
ATOM 1646 N N . LYS A 1 224 ? 14.468 -10.449 18.702 1.00 27.97 224 LYS A N 1
ATOM 1647 C CA . LYS A 1 224 ? 15.881 -10.758 18.429 1.00 27.97 224 LYS A CA 1
ATOM 1648 C C . LYS A 1 224 ? 16.205 -11.612 17.191 1.00 27.97 224 LYS A C 1
ATOM 1650 O O . LYS A 1 224 ? 16.493 -12.795 17.281 1.00 27.97 224 LYS A O 1
ATOM 1655 N N . ALA A 1 225 ? 16.293 -10.932 16.047 1.00 26.92 225 ALA A N 1
ATOM 1656 C CA . ALA A 1 225 ? 17.350 -11.119 15.045 1.00 26.92 225 ALA A CA 1
ATOM 1657 C C . ALA A 1 225 ? 17.407 -9.821 14.214 1.00 26.92 225 ALA A C 1
ATOM 1659 O O . ALA A 1 225 ? 16.438 -9.452 13.566 1.00 26.92 225 ALA A O 1
ATOM 1660 N N . SER A 1 226 ? 18.451 -9.004 14.303 1.00 30.89 226 SER A N 1
ATOM 1661 C CA . SER A 1 226 ? 19.772 -9.353 13.796 1.00 30.89 226 SER A CA 1
ATOM 1662 C C . SER A 1 226 ? 20.871 -8.611 14.555 1.00 30.89 226 SER A C 1
ATOM 1664 O O . SER A 1 226 ? 21.064 -7.417 14.343 1.00 30.89 226 SER A O 1
ATOM 1666 N N . GLU A 1 227 ? 21.655 -9.355 15.331 1.00 32.47 227 GLU A N 1
ATOM 1667 C CA . GLU A 1 227 ? 23.104 -9.173 15.327 1.00 32.47 227 GLU A CA 1
ATOM 1668 C C . GLU A 1 227 ? 23.764 -10.561 15.403 1.00 32.47 227 GLU A C 1
ATOM 1670 O O . GLU A 1 227 ? 23.585 -11.304 16.364 1.00 32.47 227 GLU A O 1
ATOM 1675 N N . ASN A 1 228 ? 24.505 -10.873 14.339 1.00 29.09 228 ASN A N 1
ATOM 1676 C CA . ASN A 1 228 ? 25.456 -11.967 14.139 1.00 29.09 228 ASN A CA 1
ATOM 1677 C C . ASN A 1 228 ? 25.023 -13.403 13.773 1.00 29.09 228 ASN A C 1
ATOM 1679 O O . ASN A 1 228 ? 23.975 -13.930 14.124 1.00 29.09 228 ASN A O 1
ATOM 1683 N N . GLN A 1 229 ? 25.918 -13.970 12.961 1.00 39.47 229 GLN A N 1
ATOM 1684 C CA . GLN A 1 229 ? 25.869 -15.151 12.103 1.00 39.47 229 GLN A CA 1
ATOM 1685 C C . GLN A 1 229 ? 25.731 -16.525 12.801 1.00 39.47 229 GLN A C 1
ATOM 1687 O O . GLN A 1 229 ? 26.255 -16.745 13.885 1.00 39.47 229 GLN A O 1
ATOM 1692 N N . GLN A 1 230 ? 25.199 -17.470 12.007 1.00 34.53 230 GLN A N 1
ATOM 1693 C CA . GLN A 1 230 ? 25.307 -18.943 12.053 1.00 34.53 230 GLN A CA 1
ATOM 1694 C C . GLN A 1 230 ? 24.335 -19.756 12.941 1.00 34.53 230 GLN A C 1
ATOM 1696 O O . GLN A 1 230 ? 24.133 -19.484 14.113 1.00 34.53 230 GLN A O 1
ATOM 1701 N N . HIS A 1 231 ? 23.820 -20.839 12.326 1.00 34.66 231 HIS A N 1
ATOM 1702 C CA . HIS A 1 231 ? 22.946 -21.929 12.817 1.00 34.66 231 HIS A CA 1
ATOM 1703 C C . HIS A 1 231 ? 21.421 -21.729 12.670 1.00 34.66 231 HIS A C 1
ATOM 1705 O O . HIS A 1 231 ? 20.761 -21.138 13.513 1.00 34.66 231 HIS A O 1
ATOM 1711 N N . HIS A 1 232 ? 20.836 -22.274 11.587 1.00 43.44 232 HIS A N 1
ATOM 1712 C CA . HIS A 1 232 ? 19.478 -21.913 11.137 1.00 43.44 232 HIS A CA 1
ATOM 1713 C C . HIS A 1 232 ? 18.604 -23.061 10.572 1.00 43.44 232 HIS A C 1
ATOM 1715 O O . HIS A 1 232 ? 17.796 -22.819 9.686 1.00 43.44 232 HIS A O 1
ATOM 1721 N N . SER A 1 233 ? 18.701 -24.308 11.054 1.00 34.91 233 SER A N 1
ATOM 1722 C CA . SER A 1 233 ? 17.845 -25.405 10.525 1.00 34.91 233 SER A CA 1
ATOM 1723 C C . SER A 1 233 ? 16.728 -25.867 11.483 1.00 34.91 233 SER A C 1
ATOM 1725 O O . SER A 1 233 ? 15.577 -26.026 11.082 1.00 34.91 233 SER A O 1
ATOM 1727 N N . LEU A 1 234 ? 17.007 -25.994 12.784 1.00 34.12 234 LEU A N 1
ATOM 1728 C CA . LEU A 1 234 ? 16.028 -26.523 13.751 1.00 34.12 234 LEU A CA 1
ATOM 1729 C C . LEU A 1 234 ? 15.048 -25.470 14.302 1.00 34.12 234 LEU A C 1
ATOM 1731 O O . LEU A 1 234 ? 13.941 -25.811 14.707 1.00 34.12 234 LEU A O 1
ATOM 1735 N N . PHE A 1 235 ? 15.418 -24.189 14.263 1.00 33.53 235 PHE A N 1
ATOM 1736 C CA . PHE A 1 235 ? 14.633 -23.093 14.841 1.00 33.53 235 PHE A CA 1
ATOM 1737 C C . PHE A 1 235 ? 13.401 -22.715 13.993 1.00 33.53 235 PHE A C 1
ATOM 1739 O O . PHE A 1 235 ? 12.316 -22.516 14.531 1.00 33.53 235 PHE A O 1
ATOM 1746 N N . TRP A 1 236 ? 13.529 -22.707 12.662 1.00 33.81 236 TRP A N 1
ATOM 1747 C CA . TRP A 1 236 ? 12.432 -22.363 11.739 1.00 33.81 236 TRP A CA 1
ATOM 1748 C C . TRP A 1 236 ? 11.358 -23.442 11.645 1.00 33.81 236 TRP A C 1
ATOM 1750 O O . TRP A 1 236 ? 10.179 -23.132 11.493 1.00 33.81 236 TRP A O 1
ATOM 1760 N N . THR A 1 237 ? 11.755 -24.704 11.803 1.00 35.28 237 THR A N 1
ATOM 1761 C CA . THR A 1 237 ? 10.835 -25.848 11.785 1.00 35.28 237 THR A CA 1
ATOM 1762 C C . THR A 1 237 ? 9.932 -25.856 13.025 1.00 35.28 237 THR A C 1
ATOM 1764 O O . THR A 1 237 ? 8.743 -26.144 12.919 1.00 35.28 237 THR A O 1
ATOM 1767 N N . LEU A 1 238 ? 10.463 -25.458 14.189 1.00 32.81 238 LEU A N 1
ATOM 1768 C CA . LEU A 1 238 ? 9.688 -25.330 15.428 1.00 32.81 238 LEU A CA 1
ATOM 1769 C C . LEU A 1 238 ? 8.775 -24.093 15.430 1.00 32.81 238 LEU A C 1
ATOM 1771 O O . LEU A 1 238 ? 7.661 -24.167 15.942 1.00 32.81 238 LEU A O 1
ATOM 1775 N N . LEU A 1 239 ? 9.194 -22.989 14.798 1.00 34.31 239 LEU A N 1
ATOM 1776 C CA . LEU A 1 239 ? 8.378 -21.776 14.671 1.00 34.31 239 LEU A CA 1
ATOM 1777 C C . LEU A 1 239 ? 7.164 -21.995 13.747 1.00 34.31 239 LEU A C 1
ATOM 1779 O O . LEU A 1 239 ? 6.043 -21.633 14.093 1.00 34.31 239 LEU A O 1
ATOM 1783 N N . ASN A 1 240 ? 7.353 -22.666 12.607 1.00 34.28 240 ASN A N 1
ATOM 1784 C CA . ASN A 1 240 ? 6.256 -22.952 11.674 1.00 34.28 240 ASN A CA 1
ATOM 1785 C C . ASN A 1 240 ? 5.213 -23.927 12.265 1.00 34.28 240 ASN A C 1
ATOM 1787 O O . ASN A 1 240 ? 4.039 -23.877 11.906 1.00 34.28 240 ASN A O 1
ATOM 1791 N N . SER A 1 241 ? 5.624 -24.781 13.211 1.00 34.50 241 SER A N 1
ATOM 1792 C CA . SER A 1 241 ? 4.731 -25.714 13.909 1.00 34.50 241 SER A CA 1
ATOM 1793 C C . SER A 1 241 ? 3.921 -25.073 15.046 1.00 34.50 241 SER A C 1
ATOM 1795 O O . SER A 1 241 ? 2.959 -25.691 15.496 1.00 34.50 241 SER A O 1
ATOM 1797 N N . TYR A 1 242 ? 4.283 -23.872 15.523 1.00 32.19 242 TYR A N 1
ATOM 1798 C CA . TYR A 1 242 ? 3.635 -23.225 16.678 1.00 32.19 242 TYR A CA 1
ATOM 1799 C C . TYR A 1 242 ? 2.668 -22.088 16.284 1.00 32.19 242 TYR A C 1
ATOM 1801 O O . TYR A 1 242 ? 1.730 -21.797 17.020 1.00 32.19 242 TYR A O 1
ATOM 1809 N N . PHE A 1 243 ? 2.838 -21.474 15.103 1.00 38.56 243 PHE A N 1
ATOM 1810 C CA . PHE A 1 243 ? 2.083 -20.275 14.685 1.00 38.56 243 PHE A CA 1
ATOM 1811 C C . PHE A 1 243 ? 0.925 -20.509 13.698 1.00 38.56 243 PHE A C 1
ATOM 1813 O O . PHE A 1 243 ? 0.291 -19.553 13.258 1.00 38.56 243 PHE A O 1
ATOM 1820 N N . GLN A 1 244 ? 0.551 -21.764 13.428 1.00 35.06 244 GLN A N 1
ATOM 1821 C CA . GLN A 1 244 ? -0.712 -22.106 12.744 1.00 35.06 244 GLN A CA 1
ATOM 1822 C C . GLN A 1 244 ? -1.970 -21.773 13.578 1.00 35.06 244 GLN A C 1
ATOM 1824 O O . GLN A 1 244 ? -3.082 -21.902 13.079 1.00 35.06 244 GLN A O 1
ATOM 1829 N N . HIS A 1 245 ? -1.819 -21.354 14.841 1.00 35.62 245 HIS A N 1
ATOM 1830 C CA . HIS A 1 245 ? -2.939 -21.251 15.779 1.00 35.62 245 HIS A CA 1
ATOM 1831 C C . HIS A 1 245 ? -3.549 -19.842 15.948 1.00 35.62 245 HIS A C 1
ATOM 1833 O O . HIS A 1 245 ? -4.651 -19.757 16.483 1.00 35.62 245 HIS A O 1
ATOM 1839 N N . GLU A 1 246 ? -2.900 -18.753 15.489 1.00 34.00 246 GLU A N 1
ATOM 1840 C CA . GLU A 1 246 ? -3.369 -17.371 15.773 1.00 34.00 246 GLU A CA 1
ATOM 1841 C C . GLU A 1 246 ? -3.504 -16.400 14.573 1.00 34.00 246 GLU A C 1
ATOM 1843 O O . GLU A 1 246 ? -3.973 -15.280 14.763 1.00 34.00 246 GLU A O 1
ATOM 1848 N N . ASN A 1 247 ? -3.201 -16.808 13.332 1.00 45.66 247 ASN A N 1
ATOM 1849 C CA . ASN A 1 247 ? -3.464 -16.027 12.100 1.00 45.66 247 ASN A CA 1
ATOM 1850 C C . ASN A 1 247 ? -2.923 -14.571 12.090 1.00 45.66 247 ASN A C 1
ATOM 1852 O O . ASN A 1 247 ? -3.651 -13.644 11.723 1.00 45.66 247 ASN A O 1
ATOM 1856 N N . VAL A 1 248 ? -1.660 -14.344 12.478 1.00 41.56 248 VAL A N 1
ATOM 1857 C CA . VAL A 1 248 ? -1.018 -13.010 12.447 1.00 41.56 248 VAL A CA 1
ATOM 1858 C C . VAL A 1 248 ? 0.218 -13.035 11.553 1.00 41.56 248 VAL A C 1
ATOM 1860 O O . VAL A 1 248 ? 1.085 -13.890 11.716 1.00 41.56 248 VAL A O 1
ATOM 1863 N N . TRP A 1 249 ? 0.314 -12.073 10.630 1.00 44.38 249 TRP A N 1
ATOM 1864 C CA . TRP A 1 249 ? 1.337 -12.050 9.577 1.00 44.38 249 TRP A CA 1
ATOM 1865 C C . TRP A 1 249 ? 2.149 -10.754 9.578 1.00 44.38 249 TRP A C 1
ATOM 1867 O O . TRP A 1 249 ? 1.617 -9.682 9.871 1.00 44.38 249 TRP A O 1
ATOM 1877 N N . PHE A 1 250 ? 3.441 -10.873 9.255 1.00 40.78 250 PHE A N 1
ATOM 1878 C CA . PHE A 1 250 ? 4.448 -9.826 9.426 1.00 40.78 250 PHE A CA 1
ATOM 1879 C C . PHE A 1 250 ? 5.021 -9.367 8.082 1.00 40.78 250 PHE A C 1
ATOM 1881 O O . PHE A 1 250 ? 5.521 -10.186 7.310 1.00 40.78 250 PHE A O 1
ATOM 1888 N N . CYS A 1 251 ? 5.024 -8.057 7.834 1.00 40.62 251 CYS A N 1
ATOM 1889 C CA . CYS A 1 251 ? 5.770 -7.447 6.734 1.00 40.62 251 CYS A CA 1
ATOM 1890 C C . CYS A 1 251 ? 6.722 -6.382 7.285 1.00 40.62 251 CYS A C 1
ATOM 1892 O O . CYS A 1 251 ? 6.314 -5.576 8.117 1.00 40.62 251 CYS A O 1
ATOM 1894 N N . ARG A 1 252 ? 7.986 -6.389 6.837 1.00 36.59 252 ARG A N 1
ATOM 1895 C CA . ARG A 1 252 ? 8.943 -5.320 7.139 1.00 36.59 252 ARG A CA 1
ATOM 1896 C C . ARG A 1 252 ? 9.021 -4.368 5.956 1.00 36.59 252 ARG A C 1
ATOM 1898 O O . ARG A 1 252 ? 9.437 -4.775 4.873 1.00 36.59 252 ARG A O 1
ATOM 1905 N N . THR A 1 253 ? 8.694 -3.110 6.193 1.00 39.72 253 THR A N 1
ATOM 1906 C CA . THR A 1 253 ? 8.882 -2.009 5.254 1.00 39.72 253 THR A CA 1
ATOM 1907 C C . THR A 1 253 ? 10.055 -1.157 5.748 1.00 39.72 253 THR A C 1
ATOM 1909 O O . THR A 1 253 ? 9.967 -0.432 6.729 1.00 39.72 253 THR A O 1
ATOM 1912 N N . SER A 1 254 ? 11.228 -1.316 5.130 1.00 34.91 254 SER A N 1
ATOM 1913 C CA . SER A 1 254 ? 12.377 -0.408 5.302 1.00 34.91 254 SER A CA 1
ATOM 1914 C C . SER A 1 254 ? 13.327 -0.549 4.128 1.00 34.91 254 SER A C 1
ATOM 1916 O O . SER A 1 254 ? 13.875 -1.671 4.007 1.00 34.91 254 SER A O 1
#

Sequence (254 aa):
MPGARSGGSGSGSDGSNSGRSSGDTSGAVTVWEVVSLLGKLLGTVAALKVVLYLLRVCFAMAWKSGGASHSELIHNLRKNGIIKTDKVFEVMLATDRSHYAKSNPYMDSPQSIGFQATISAPHMHAYALELLFDQLHEGAKALDVGSGSGILTACFARMVGQSGKVIGIDHIKELVDDSINNVRKDDPMLLSSGRVRLVGMNCNGNMSLTSLYHCSGLLISVLKASENQQHHSLFWTLLNSYFQHENVWFCRTS

Secondary structure (DSSP, 8-state):
------------------------------HHHHHHHHHHHHHHHHHHHHHHHHHHHHHHHTTS---SSHHHHHHHHHHTTS--SHHHHHHHHTS-GGGT-SS-TTSSS-EEEETTEEEPPHHHHHHHHHHTTTTS-TT-EEEEET-TTSHHHHHHHHHSTTT-EEEEEES-HHHHHHHHHHHHHH-HHHHHTTSEEEEE--SSS---HHHHHHTTTS-SS-----S-----SHHHHHHHHHGGGT-EEEEE--

Organism: Cricetulus griseus (NCBI:txid10029)